Protein AF-A0AAV2GZU8-F1 (afdb_monomer_lite)

Radius of gyration: 22.57 Å; chains: 1; bounding box: 62×54×54 Å

InterPro domains:
  IPR011990 Tetratricopeptide-like helical domain superfamily [G3DSA:1.25.40.10] (7-232)
  IPR011990 Tetratricopeptide-like helical domain superfamily [SSF48452] (156-205)
  IPR019734 Tetratricopeptide repeat [PS50005] (172-205)

Organism: Lymnaea stagnalis (NCBI:txid6523)

Foldseek 3Di:
DLQVQLVVLLVVLVCLLCCVVPHDPVVSCVVQPPDHSVNSLVRSCVRNVLALVSLLSSLLRCCVPPLVSSLVSLVSSCVNDDALSSLLSNLVSLLVVLLVVLLVVLVVLLVVLVVVVVVCVVDPPDDPDPPPPVSPDSDDSVLRARACPPPSLVSSLVSLVSSCVRVVNPPLSSLQVNLVSCVSNVVLVVSLVSLVSLLVVCVVCVVPVVPDPDPPDVSVVSNVVSVVSNVVSVVVVD

pLDDT: mean 83.86, std 17.9, range [39.56, 98.5]

Structure (mmCIF, N/CA/C/O backbone):
data_AF-A0AAV2GZU8-F1
#
_entry.id   AF-A0AAV2GZU8-F1
#
loop_
_atom_site.group_PDB
_atom_site.id
_atom_site.type_symbol
_atom_site.label_atom_id
_atom_site.label_alt_id
_atom_site.label_comp_id
_atom_site.label_asym_id
_atom_site.label_entity_id
_atom_site.label_seq_id
_atom_site.pdbx_PDB_ins_code
_atom_site.Cartn_x
_atom_site.Cartn_y
_atom_site.Cartn_z
_atom_site.occupancy
_atom_site.B_iso_or_equiv
_atom_site.auth_seq_id
_atom_site.auth_comp_id
_atom_site.auth_asym_id
_atom_site.auth_atom_id
_atom_site.pdbx_PDB_model_num
ATOM 1 N N . ASP A 1 1 ? 15.875 -6.621 -25.753 1.00 86.62 1 ASP A N 1
ATOM 2 C CA . ASP A 1 1 ? 14.6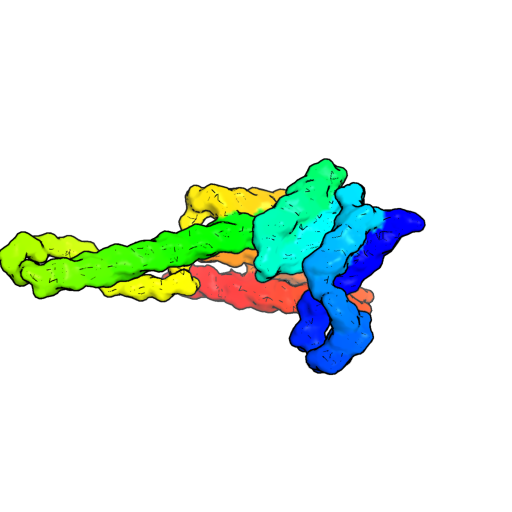96 -7.092 -25.006 1.00 86.62 1 ASP A CA 1
ATOM 3 C C . ASP A 1 1 ? 13.865 -5.886 -24.568 1.00 86.62 1 ASP A C 1
ATOM 5 O O . ASP A 1 1 ? 14.392 -4.997 -23.900 1.00 86.62 1 ASP A O 1
ATOM 9 N N . LEU A 1 2 ? 12.612 -5.804 -25.022 1.00 90.69 2 LEU A N 1
ATOM 10 C CA . LEU A 1 2 ? 11.711 -4.687 -24.717 1.00 90.69 2 LEU A CA 1
ATOM 11 C C . LEU A 1 2 ? 11.325 -4.669 -23.229 1.00 90.69 2 LEU A C 1
ATOM 13 O O . LEU A 1 2 ? 11.350 -3.604 -22.611 1.00 90.69 2 LEU A O 1
ATOM 17 N N . ASN A 1 3 ? 11.105 -5.838 -22.622 1.00 92.19 3 ASN A N 1
ATOM 18 C CA . ASN A 1 3 ? 10.707 -5.940 -21.220 1.00 92.19 3 ASN A CA 1
ATOM 19 C C . ASN A 1 3 ? 11.828 -5.477 -20.285 1.00 92.19 3 ASN A C 1
ATOM 21 O O . ASN A 1 3 ? 11.571 -4.714 -19.356 1.00 92.19 3 ASN A O 1
ATOM 25 N N . LEU A 1 4 ? 13.087 -5.840 -20.565 1.00 94.69 4 LEU A N 1
ATOM 26 C CA . LEU A 1 4 ? 14.236 -5.328 -19.801 1.00 94.69 4 LEU A CA 1
ATOM 27 C C . LEU A 1 4 ? 14.322 -3.797 -19.847 1.00 94.69 4 LEU A C 1
ATOM 29 O O . LEU A 1 4 ? 14.629 -3.159 -18.840 1.00 94.69 4 LEU A O 1
ATOM 33 N N . ARG A 1 5 ? 13.995 -3.192 -20.994 1.00 96.00 5 ARG A N 1
ATOM 34 C CA . ARG A 1 5 ? 13.959 -1.733 -21.133 1.00 96.00 5 ARG A CA 1
ATOM 35 C C . ARG A 1 5 ? 12.819 -1.112 -20.324 1.00 96.00 5 ARG A C 1
ATOM 37 O O . ARG A 1 5 ? 13.033 -0.091 -19.676 1.00 96.00 5 ARG A O 1
ATOM 44 N N . GLY A 1 6 ? 11.639 -1.736 -20.333 1.00 96.75 6 GLY A N 1
ATOM 45 C CA . GLY A 1 6 ? 10.506 -1.346 -19.488 1.00 96.75 6 GLY A CA 1
ATOM 46 C C . GLY A 1 6 ? 10.875 -1.349 -18.003 1.00 96.75 6 GLY A C 1
ATOM 47 O O . GLY A 1 6 ? 10.705 -0.337 -17.321 1.00 96.75 6 GLY A O 1
ATOM 48 N N . ARG A 1 7 ? 11.507 -2.433 -17.539 1.00 96.69 7 ARG A N 1
ATOM 49 C CA . ARG A 1 7 ? 11.984 -2.579 -16.156 1.00 96.69 7 ARG A CA 1
ATOM 50 C C . ARG A 1 7 ? 13.021 -1.532 -15.771 1.00 96.69 7 ARG A C 1
ATOM 52 O O . ARG A 1 7 ? 12.930 -0.962 -14.687 1.00 96.69 7 ARG A O 1
ATOM 59 N N . ALA A 1 8 ? 13.973 -1.238 -16.656 1.00 96.75 8 ALA A N 1
ATOM 60 C CA . ALA A 1 8 ? 14.977 -0.204 -16.415 1.00 96.75 8 ALA A CA 1
ATOM 61 C C . ALA A 1 8 ? 14.334 1.181 -16.219 1.00 96.75 8 ALA A C 1
ATOM 63 O O . ALA A 1 8 ? 14.696 1.902 -15.291 1.00 96.75 8 ALA A O 1
ATOM 64 N N . TYR A 1 9 ? 13.339 1.542 -17.038 1.00 97.19 9 TYR A N 1
ATOM 65 C CA . TYR A 1 9 ? 12.608 2.800 -16.858 1.00 97.19 9 TYR A CA 1
ATOM 66 C C . TYR A 1 9 ? 11.771 2.827 -15.577 1.00 97.19 9 TYR A C 1
ATOM 68 O O . TYR A 1 9 ? 11.748 3.858 -14.905 1.00 97.19 9 TYR A O 1
ATOM 76 N N . ALA A 1 10 ? 11.128 1.716 -15.206 1.00 96.75 10 ALA A N 1
ATOM 77 C CA . ALA A 1 10 ? 10.410 1.620 -13.937 1.00 96.75 10 ALA A CA 1
ATOM 78 C C . ALA A 1 10 ? 11.356 1.824 -12.745 1.00 96.75 10 ALA A C 1
ATOM 80 O O . ALA A 1 10 ? 11.060 2.616 -11.855 1.00 96.75 10 ALA A O 1
ATOM 81 N N . GLN A 1 11 ? 12.536 1.202 -12.767 1.00 95.50 11 GLN A N 1
ATOM 82 C CA . GLN A 1 11 ? 13.549 1.388 -11.727 1.00 95.50 11 GLN A CA 1
ATOM 83 C C . GLN A 1 11 ? 14.091 2.818 -11.683 1.00 95.50 11 GLN A C 1
ATOM 85 O O . GLN A 1 11 ? 14.195 3.401 -10.608 1.00 95.50 11 GLN A O 1
ATOM 90 N N . LEU A 1 12 ? 14.336 3.449 -12.834 1.00 94.19 12 LEU A N 1
ATOM 91 C CA . LEU A 1 12 ? 14.682 4.874 -12.872 1.00 94.19 12 LEU A CA 1
ATOM 92 C C . LEU A 1 12 ? 13.581 5.748 -12.257 1.00 94.19 12 LEU A C 1
ATOM 94 O O . LEU A 1 12 ? 13.893 6.712 -11.558 1.00 94.19 12 LEU A O 1
ATOM 98 N N . ALA A 1 13 ? 12.305 5.410 -12.470 1.00 94.62 13 ALA A N 1
ATOM 99 C CA . ALA A 1 13 ? 11.193 6.108 -11.832 1.00 94.62 13 ALA A CA 1
ATOM 100 C C . ALA A 1 13 ? 11.199 5.925 -10.302 1.00 94.62 13 ALA A C 1
ATOM 102 O O . ALA A 1 13 ? 10.942 6.899 -9.590 1.00 94.62 13 ALA A O 1
ATOM 103 N N . VAL A 1 14 ? 11.543 4.731 -9.791 1.00 92.50 14 VAL A N 1
ATOM 104 C CA . VAL A 1 14 ? 11.701 4.473 -8.344 1.00 92.50 14 VAL A CA 1
ATOM 105 C C . VAL A 1 14 ? 12.776 5.389 -7.770 1.00 92.50 14 VAL A C 1
ATOM 107 O O . VAL A 1 14 ? 12.500 6.158 -6.845 1.00 92.50 14 VAL A O 1
ATOM 110 N N . VAL A 1 15 ? 13.976 5.361 -8.358 1.00 91.69 15 VAL A N 1
ATOM 111 C CA . VAL A 1 15 ? 15.108 6.167 -7.882 1.00 91.69 15 VAL A CA 1
ATOM 112 C C . VAL A 1 15 ? 14.766 7.654 -7.963 1.00 91.69 15 VAL A C 1
ATOM 114 O O . VAL A 1 15 ? 15.025 8.392 -7.018 1.00 91.69 15 VAL A O 1
ATOM 117 N N . ARG A 1 16 ? 14.103 8.109 -9.035 1.00 91.31 16 ARG A N 1
ATOM 118 C CA . ARG A 1 16 ? 13.662 9.506 -9.170 1.00 91.31 16 ARG A CA 1
ATOM 119 C C . ARG A 1 16 ? 12.633 9.909 -8.113 1.00 91.31 16 ARG A C 1
ATOM 121 O O . ARG A 1 16 ? 12.664 11.040 -7.633 1.00 91.31 16 ARG A O 1
ATOM 128 N N . SER A 1 17 ? 11.721 9.013 -7.745 1.00 90.50 17 SER A N 1
ATOM 129 C CA . SER A 1 17 ? 10.737 9.273 -6.690 1.00 90.50 17 SER A CA 1
ATOM 130 C C . SER A 1 17 ? 11.400 9.405 -5.319 1.00 90.50 17 SER A C 1
ATOM 132 O O . SER A 1 17 ? 11.037 10.289 -4.545 1.00 90.50 17 SER A O 1
ATOM 134 N N . GLN A 1 18 ? 12.387 8.555 -5.036 1.00 85.94 18 GLN A N 1
ATOM 135 C CA . GLN A 1 18 ? 13.162 8.579 -3.793 1.00 85.94 18 GLN A CA 1
ATOM 136 C C . GLN A 1 18 ? 14.224 9.683 -3.789 1.00 85.94 18 GLN A C 1
ATOM 138 O O . GLN A 1 18 ? 14.697 10.090 -2.732 1.00 85.94 18 GLN A O 1
ATOM 143 N N . SER A 1 19 ? 14.591 10.230 -4.953 1.00 84.12 19 SER A N 1
ATOM 144 C CA . SER A 1 19 ? 15.712 11.161 -5.011 1.00 84.12 19 SER A CA 1
ATOM 145 C C . SER A 1 19 ? 15.464 12.442 -4.218 1.00 84.12 19 SER A C 1
ATOM 147 O O . SER A 1 19 ? 16.411 13.081 -3.779 1.00 84.12 19 SER A O 1
ATOM 149 N N . LYS A 1 20 ? 14.193 12.815 -4.023 1.00 72.31 20 LYS A N 1
ATOM 150 C CA . LYS A 1 20 ? 13.803 13.988 -3.230 1.00 72.31 20 LYS A CA 1
ATOM 151 C C . LYS A 1 20 ? 14.200 13.882 -1.758 1.00 72.31 20 LYS A C 1
ATOM 153 O O . LYS A 1 20 ? 14.371 14.913 -1.123 1.00 72.31 20 LYS A O 1
ATOM 158 N N . THR A 1 21 ? 14.312 12.669 -1.220 1.00 71.38 21 THR A N 1
ATOM 159 C CA . THR A 1 21 ? 14.679 12.442 0.184 1.00 71.38 21 THR A CA 1
ATOM 160 C C . THR A 1 21 ? 16.171 12.186 0.370 1.00 71.38 21 THR A C 1
ATOM 162 O O . THR A 1 21 ? 16.664 12.338 1.479 1.00 71.38 21 THR A O 1
ATOM 165 N N . CYS A 1 22 ? 16.889 11.797 -0.691 1.00 68.81 22 CYS A N 1
ATOM 166 C CA . CYS A 1 22 ? 18.265 11.298 -0.588 1.00 68.81 22 CYS A CA 1
ATOM 167 C C . CYS A 1 22 ? 19.318 12.144 -1.318 1.00 68.81 22 CYS A C 1
ATOM 169 O O . CYS A 1 22 ? 20.501 11.981 -1.040 1.00 68.81 22 CYS A O 1
ATOM 171 N N . PHE A 1 23 ? 18.928 13.026 -2.243 1.00 72.62 23 PHE A N 1
ATOM 172 C CA . PHE A 1 23 ? 19.870 13.832 -3.024 1.00 72.62 23 PHE A CA 1
ATOM 173 C C . PHE A 1 23 ? 19.597 15.324 -2.878 1.00 72.62 23 PHE A C 1
ATOM 175 O O . PHE A 1 23 ? 18.453 15.759 -2.731 1.00 72.62 23 PHE A O 1
ATOM 182 N N . SER A 1 24 ? 20.663 16.114 -3.012 1.00 75.38 24 SER A N 1
ATOM 183 C CA . SER A 1 24 ? 20.536 17.551 -3.227 1.00 75.38 24 SER A CA 1
ATOM 184 C C . SER A 1 24 ? 19.780 17.829 -4.537 1.00 75.38 24 SER A C 1
ATOM 186 O O . SER A 1 24 ? 19.792 17.028 -5.482 1.00 75.38 24 SER A O 1
ATOM 188 N N . GLN A 1 25 ? 19.115 18.983 -4.623 1.00 71.56 25 GLN A N 1
ATOM 189 C CA . GLN A 1 25 ? 18.359 19.370 -5.819 1.00 71.56 25 GLN A CA 1
ATOM 190 C C . GLN A 1 25 ? 19.249 19.432 -7.081 1.00 71.56 25 GLN A C 1
ATOM 192 O O . GLN A 1 25 ? 18.792 19.089 -8.177 1.00 71.56 25 GLN A O 1
ATOM 197 N N . SER A 1 26 ? 20.527 19.796 -6.930 1.00 74.38 26 SER A N 1
ATOM 198 C CA . SER A 1 26 ? 21.526 19.820 -8.006 1.00 74.38 26 SER A CA 1
ATOM 199 C C . SER A 1 26 ? 21.889 18.422 -8.511 1.00 74.38 26 SER A C 1
ATOM 201 O O . SER A 1 26 ? 21.915 18.203 -9.724 1.00 74.38 26 SER A O 1
ATOM 203 N N . ASP A 1 27 ? 22.084 17.451 -7.615 1.00 78.12 27 ASP A N 1
ATOM 204 C CA . ASP A 1 27 ? 22.462 16.083 -8.000 1.00 78.12 27 ASP A CA 1
ATOM 205 C C . ASP A 1 27 ? 21.321 15.363 -8.721 1.00 78.12 27 ASP A C 1
ATOM 207 O O . ASP A 1 27 ? 21.529 14.700 -9.741 1.00 78.12 27 ASP A O 1
ATOM 211 N N . GLY A 1 28 ? 20.086 15.557 -8.247 1.00 76.50 28 GLY A N 1
ATOM 212 C CA . GLY A 1 28 ? 18.900 15.009 -8.901 1.00 76.50 28 GLY A CA 1
ATOM 213 C C . GLY A 1 28 ? 18.689 15.571 -10.311 1.00 76.50 28 GLY A C 1
ATOM 214 O O . GLY A 1 28 ? 18.268 14.844 -11.207 1.00 76.50 28 GLY A O 1
ATOM 215 N N . THR A 1 29 ? 19.004 16.848 -10.533 1.00 79.06 29 THR A N 1
ATOM 216 C CA . THR A 1 29 ? 18.891 17.463 -11.866 1.00 79.06 29 THR A CA 1
ATOM 217 C C . THR A 1 29 ? 19.975 16.940 -12.808 1.00 79.06 29 THR A C 1
ATOM 219 O O . THR A 1 29 ? 19.687 16.648 -13.964 1.00 79.06 29 THR A O 1
ATOM 222 N N . ARG A 1 30 ? 21.201 16.716 -12.315 1.00 82.75 30 ARG A N 1
ATOM 223 C CA . ARG A 1 30 ? 22.293 16.142 -13.117 1.00 82.75 30 ARG A CA 1
ATOM 224 C C . ARG A 1 30 ? 22.013 14.704 -13.560 1.00 82.75 30 ARG A C 1
ATOM 226 O O . ARG A 1 30 ? 22.314 14.349 -14.693 1.00 82.75 30 ARG A O 1
ATOM 233 N N . LEU A 1 31 ? 21.457 13.878 -12.671 1.00 83.25 31 LEU A N 1
ATOM 234 C CA . LEU A 1 31 ? 21.227 12.451 -12.934 1.00 83.25 31 LEU A CA 1
ATOM 235 C C . LEU A 1 31 ? 20.025 12.187 -13.844 1.00 83.25 31 LEU A C 1
ATOM 237 O O . LEU A 1 31 ? 20.070 11.287 -14.678 1.00 83.25 31 LEU A O 1
ATOM 241 N N . PHE A 1 32 ? 18.947 12.952 -13.677 1.00 84.19 32 PHE A N 1
ATOM 242 C CA . PHE A 1 32 ? 17.691 12.703 -14.387 1.00 84.19 32 PHE A CA 1
ATOM 243 C C . PHE A 1 32 ? 17.406 13.720 -15.495 1.00 84.19 32 PHE A C 1
ATOM 245 O O . PHE A 1 32 ? 16.474 13.518 -16.276 1.00 84.19 32 PHE A O 1
ATOM 252 N N . GLY A 1 33 ? 18.187 14.800 -15.588 1.00 85.50 33 GLY A N 1
ATOM 253 C CA . GLY A 1 33 ? 17.892 15.922 -16.473 1.00 85.50 33 GLY A CA 1
ATOM 254 C C . GLY A 1 33 ? 16.473 16.441 -16.232 1.00 85.50 33 GLY A C 1
ATOM 255 O O . GLY A 1 33 ? 16.027 16.599 -15.094 1.00 85.50 33 GLY A O 1
ATOM 256 N N . GLU A 1 34 ? 15.729 16.618 -17.322 1.00 84.88 34 GLU A N 1
ATOM 257 C CA . GLU A 1 34 ? 14.319 17.031 -17.307 1.00 84.88 34 GLU A CA 1
ATOM 258 C C . GLU A 1 34 ? 13.337 15.860 -17.109 1.00 84.88 34 GLU A C 1
ATOM 260 O O . GLU A 1 34 ? 12.117 16.051 -17.088 1.00 84.88 34 GLU A O 1
ATOM 265 N N . ALA A 1 35 ? 13.829 14.624 -16.956 1.00 89.38 35 ALA A N 1
ATOM 266 C CA . ALA A 1 35 ? 12.960 13.471 -16.775 1.00 89.38 35 ALA A CA 1
ATOM 267 C C . ALA A 1 35 ? 12.261 13.526 -15.407 1.00 89.38 35 ALA A C 1
ATOM 269 O O . ALA A 1 35 ? 12.872 13.450 -14.332 1.00 89.38 35 ALA A O 1
ATOM 270 N N . ASN A 1 36 ? 10.936 13.638 -15.455 1.00 91.62 36 ASN A N 1
ATOM 271 C CA . ASN A 1 36 ? 10.076 13.516 -14.291 1.00 91.62 36 ASN A CA 1
ATOM 272 C C . ASN A 1 36 ? 9.555 12.074 -14.160 1.00 91.62 36 ASN A C 1
ATOM 274 O O . ASN A 1 36 ? 9.653 11.261 -15.078 1.00 91.62 36 ASN A O 1
ATOM 278 N N . VAL A 1 37 ? 9.004 11.748 -12.990 1.00 93.50 37 VAL A N 1
ATOM 279 C CA . VAL A 1 37 ? 8.497 10.398 -12.688 1.00 93.50 37 VAL A CA 1
ATOM 280 C C . VAL A 1 37 ? 7.455 9.946 -13.716 1.00 93.50 37 VAL A C 1
ATOM 282 O O . VAL A 1 37 ? 7.501 8.809 -14.177 1.00 93.50 37 VAL A O 1
ATOM 285 N N . LYS A 1 38 ? 6.553 10.845 -14.124 1.00 95.00 38 LYS A N 1
ATOM 286 C CA . LYS A 1 38 ? 5.485 10.534 -15.078 1.00 95.00 38 LYS A CA 1
ATOM 287 C C . LYS A 1 38 ? 6.047 10.162 -16.453 1.00 95.00 38 LYS A C 1
ATOM 289 O O . LYS A 1 38 ? 5.675 9.123 -16.990 1.00 95.00 38 LYS A O 1
ATOM 294 N N . SER A 1 39 ? 7.001 10.932 -16.977 1.00 95.56 39 SER A N 1
ATOM 295 C CA . SER A 1 39 ? 7.606 10.651 -18.285 1.00 95.56 39 SER A CA 1
ATOM 296 C C . SER A 1 39 ? 8.452 9.373 -18.287 1.00 95.56 39 SER A C 1
ATOM 298 O O . SER A 1 39 ? 8.519 8.673 -19.299 1.00 95.56 39 SER A O 1
ATOM 300 N N . LEU A 1 40 ? 9.069 9.014 -17.155 1.00 96.19 40 LEU A N 1
ATOM 301 C CA . LEU A 1 40 ? 9.751 7.725 -16.991 1.00 96.19 40 LEU A CA 1
ATOM 302 C C . LEU A 1 40 ? 8.759 6.555 -16.976 1.00 96.19 40 LEU A C 1
ATOM 304 O O . LEU A 1 40 ? 9.018 5.537 -17.614 1.00 96.19 40 LEU A O 1
ATOM 308 N N . ILE A 1 41 ? 7.608 6.711 -16.320 1.00 96.69 41 ILE A N 1
ATOM 309 C CA . ILE A 1 41 ? 6.546 5.695 -16.291 1.00 96.69 41 ILE A CA 1
ATOM 310 C C . ILE A 1 41 ? 5.912 5.498 -17.671 1.00 96.69 41 ILE A C 1
ATOM 312 O O . ILE A 1 41 ? 5.702 4.361 -18.086 1.00 96.69 41 ILE A O 1
ATOM 316 N N . GLU A 1 42 ? 5.670 6.569 -18.426 1.00 96.12 42 GLU A N 1
ATOM 317 C CA . GLU A 1 42 ? 5.184 6.478 -19.810 1.00 96.12 42 GLU A CA 1
ATOM 318 C C . GLU A 1 42 ? 6.170 5.699 -20.697 1.00 96.12 42 GLU A C 1
ATOM 320 O O . GLU A 1 42 ? 5.772 4.825 -21.472 1.00 96.12 42 GLU A O 1
ATOM 325 N N . LYS A 1 43 ? 7.479 5.941 -20.535 1.00 96.69 43 LYS A N 1
ATOM 326 C CA . LYS A 1 43 ? 8.520 5.150 -21.210 1.00 96.69 43 LYS A CA 1
ATOM 327 C C . LYS A 1 43 ? 8.523 3.695 -20.739 1.00 96.69 43 LYS A C 1
ATOM 329 O O . LYS A 1 43 ? 8.646 2.805 -21.576 1.00 96.69 43 LYS A O 1
ATOM 334 N N . ALA A 1 44 ? 8.362 3.436 -19.442 1.00 97.12 44 ALA A N 1
ATOM 335 C CA . ALA A 1 44 ? 8.279 2.078 -18.907 1.00 97.12 44 ALA A CA 1
ATOM 336 C C . ALA A 1 44 ? 7.105 1.305 -19.523 1.00 97.12 44 ALA A C 1
ATOM 338 O O . ALA A 1 44 ? 7.295 0.193 -20.007 1.00 97.12 44 ALA A O 1
ATOM 339 N N . GLN A 1 45 ? 5.927 1.926 -19.619 1.00 96.56 45 GLN A N 1
ATOM 340 C CA . GLN A 1 45 ? 4.749 1.329 -20.254 1.00 96.56 45 GLN A CA 1
ATOM 341 C C . GLN A 1 45 ? 4.935 1.103 -21.750 1.00 96.56 45 GLN A C 1
ATOM 343 O O . GLN A 1 45 ? 4.526 0.065 -22.258 1.00 96.56 45 GLN A O 1
ATOM 348 N N . LYS A 1 46 ? 5.587 2.034 -22.458 1.00 96.56 46 LYS A N 1
ATOM 349 C CA . LYS A 1 46 ? 5.866 1.882 -23.893 1.00 96.56 46 LYS A CA 1
ATOM 350 C C . LYS A 1 46 ? 6.640 0.597 -24.204 1.00 96.56 46 LYS A C 1
ATOM 352 O O . LYS A 1 46 ? 6.417 0.002 -25.253 1.00 96.56 46 LYS A O 1
ATOM 357 N N . TYR A 1 47 ? 7.560 0.194 -23.328 1.00 96.12 47 TYR A N 1
ATOM 358 C CA . TYR A 1 47 ? 8.433 -0.960 -23.563 1.00 96.12 47 TYR A CA 1
ATOM 359 C C . TYR A 1 47 ? 8.057 -2.211 -22.750 1.00 96.12 47 TYR A C 1
ATOM 361 O O . TYR A 1 47 ? 8.445 -3.305 -23.140 1.00 96.12 47 TYR A O 1
ATOM 369 N N . GLY A 1 48 ? 7.305 -2.069 -21.655 1.00 92.44 48 GLY A N 1
ATOM 370 C CA . GLY A 1 48 ? 6.961 -3.145 -20.717 1.00 92.44 48 GLY A CA 1
ATOM 371 C C . GLY A 1 48 ? 5.473 -3.208 -20.364 1.00 92.44 48 GLY A C 1
ATOM 372 O O . GLY A 1 48 ? 5.132 -3.558 -19.239 1.00 92.44 48 GLY A O 1
ATOM 373 N N . SER A 1 49 ? 4.578 -2.863 -21.296 1.00 92.50 49 SER A N 1
ATOM 374 C CA . SER A 1 49 ? 3.119 -2.874 -21.079 1.00 92.50 49 SER A CA 1
ATOM 375 C C . SER A 1 49 ? 2.544 -4.241 -20.691 1.00 92.50 49 SER A C 1
ATOM 377 O O . SER A 1 49 ? 1.475 -4.284 -20.089 1.00 92.50 49 SER A O 1
ATOM 379 N N . ASN A 1 50 ? 3.244 -5.330 -21.022 1.00 93.88 50 ASN A N 1
ATOM 380 C CA . ASN A 1 50 ? 2.841 -6.709 -20.734 1.00 93.88 50 ASN A CA 1
ATOM 381 C C . ASN A 1 50 ? 3.668 -7.356 -19.604 1.00 93.88 50 ASN A C 1
ATOM 383 O O . ASN A 1 50 ? 3.589 -8.565 -19.401 1.00 93.88 50 ASN A O 1
ATOM 387 N N . ASP A 1 51 ? 4.474 -6.581 -18.871 1.00 96.06 51 ASP A N 1
ATOM 388 C CA . ASP A 1 51 ? 5.239 -7.072 -17.722 1.00 96.06 51 ASP A CA 1
ATOM 389 C C . ASP A 1 51 ? 4.563 -6.639 -16.415 1.00 96.06 51 ASP A C 1
ATOM 391 O O . ASP A 1 51 ? 4.612 -5.467 -16.035 1.00 96.06 51 ASP A O 1
ATOM 395 N N . ALA A 1 52 ? 3.957 -7.597 -15.705 1.00 96.69 52 ALA A N 1
ATOM 396 C CA . ALA A 1 52 ? 3.244 -7.345 -14.448 1.00 96.69 52 ALA A CA 1
ATOM 397 C C . ALA A 1 52 ? 4.119 -6.603 -13.422 1.00 96.69 52 ALA A C 1
ATOM 399 O O . ALA A 1 52 ? 3.686 -5.648 -12.779 1.00 96.69 52 ALA A O 1
ATOM 400 N N . TRP A 1 53 ? 5.397 -6.972 -13.309 1.00 95.88 53 TRP A N 1
ATOM 401 C CA . TRP A 1 53 ? 6.303 -6.314 -12.370 1.00 95.88 53 TRP A CA 1
ATOM 402 C C . TRP A 1 53 ? 6.535 -4.837 -12.723 1.00 95.88 53 TRP A C 1
ATOM 404 O O . TRP A 1 53 ? 6.424 -3.976 -11.852 1.00 95.88 53 TRP A O 1
ATOM 414 N N . THR A 1 54 ? 6.775 -4.525 -14.003 1.00 97.12 54 THR A N 1
ATOM 415 C CA . THR A 1 54 ? 6.919 -3.138 -14.479 1.00 97.12 54 THR A CA 1
ATOM 416 C C . THR A 1 54 ? 5.673 -2.316 -14.148 1.00 97.12 54 THR A C 1
ATOM 418 O O . THR A 1 54 ? 5.787 -1.223 -13.594 1.00 97.12 54 THR A O 1
ATOM 421 N N . LEU A 1 55 ? 4.479 -2.853 -14.425 1.00 97.69 55 LEU A N 1
ATOM 422 C CA . LEU A 1 55 ? 3.214 -2.182 -14.110 1.00 97.69 55 LEU A CA 1
ATOM 423 C C . LEU A 1 55 ? 3.019 -1.973 -12.603 1.00 97.69 55 LEU A C 1
ATOM 425 O O . LEU A 1 55 ? 2.564 -0.906 -12.193 1.00 97.69 55 LEU A O 1
ATOM 429 N N . THR A 1 56 ? 3.414 -2.951 -11.786 1.00 97.50 56 THR A N 1
ATOM 430 C CA . THR A 1 56 ? 3.371 -2.858 -10.320 1.00 97.50 56 THR A CA 1
ATOM 431 C C . THR A 1 56 ? 4.220 -1.709 -9.810 1.00 97.50 56 THR A C 1
ATOM 433 O O . THR A 1 56 ? 3.728 -0.870 -9.058 1.00 97.50 56 THR A O 1
ATOM 436 N N . GLU A 1 57 ? 5.488 -1.649 -10.222 1.00 96.50 57 GLU A N 1
ATOM 437 C CA . GLU A 1 57 ? 6.402 -0.600 -9.771 1.00 96.50 57 GLU A CA 1
ATOM 438 C C . GLU A 1 57 ? 5.916 0.778 -10.215 1.00 96.50 57 GLU A C 1
ATOM 440 O O . GLU A 1 57 ? 5.855 1.708 -9.410 1.00 96.50 57 GLU A O 1
ATOM 445 N N . CYS A 1 58 ? 5.477 0.909 -11.469 1.00 97.25 58 CYS A N 1
ATOM 446 C CA . CYS A 1 58 ? 4.893 2.153 -11.953 1.00 97.25 58 CYS A CA 1
ATOM 447 C C . CYS A 1 58 ? 3.654 2.565 -11.141 1.00 97.25 58 CYS A C 1
ATOM 449 O O . CYS A 1 58 ? 3.566 3.718 -10.715 1.00 97.25 58 CYS A O 1
ATOM 451 N N . GLY A 1 59 ? 2.728 1.635 -10.893 1.00 97.31 59 GLY A N 1
ATOM 452 C CA . GLY A 1 59 ? 1.515 1.873 -10.112 1.00 97.31 59 GLY A CA 1
ATOM 453 C C . GLY A 1 59 ? 1.812 2.297 -8.671 1.00 97.31 59 GLY A C 1
ATOM 454 O O . GLY A 1 59 ? 1.280 3.300 -8.188 1.00 97.31 59 GLY A O 1
ATOM 455 N N . ARG A 1 60 ? 2.744 1.598 -8.011 1.00 95.94 60 ARG A N 1
ATOM 456 C CA . ARG A 1 60 ? 3.202 1.878 -6.642 1.00 95.94 60 ARG A CA 1
ATOM 457 C C . ARG A 1 60 ? 3.751 3.293 -6.480 1.00 95.94 60 ARG A C 1
ATOM 459 O O . ARG A 1 60 ? 3.508 3.914 -5.446 1.00 95.94 60 ARG A O 1
ATOM 466 N N . ILE A 1 61 ? 4.495 3.788 -7.468 1.00 95.31 61 ILE A N 1
ATOM 467 C CA . ILE A 1 61 ? 5.106 5.122 -7.432 1.00 95.31 61 ILE A CA 1
ATOM 468 C C . ILE A 1 61 ? 4.076 6.197 -7.781 1.00 95.31 61 ILE A C 1
ATOM 470 O O . ILE A 1 61 ? 3.960 7.204 -7.083 1.00 95.31 61 ILE A O 1
ATOM 474 N N . ILE A 1 62 ? 3.327 6.013 -8.871 1.00 96.00 62 ILE A N 1
ATOM 475 C CA . ILE A 1 62 ? 2.485 7.089 -9.395 1.00 96.00 62 ILE A CA 1
ATOM 476 C C . ILE A 1 62 ? 1.284 7.376 -8.496 1.00 96.00 62 ILE A C 1
ATOM 478 O O . ILE A 1 62 ? 0.858 8.529 -8.455 1.00 96.00 62 ILE A O 1
ATOM 482 N N . ARG A 1 63 ? 0.806 6.401 -7.704 1.00 95.81 63 ARG A N 1
ATOM 483 C CA . ARG A 1 63 ? -0.353 6.556 -6.800 1.00 95.81 63 ARG A CA 1
ATOM 484 C C . ARG A 1 63 ? -0.253 7.745 -5.837 1.00 95.81 63 ARG A C 1
ATOM 486 O O . ARG A 1 63 ? -1.274 8.295 -5.435 1.00 95.81 63 ARG A O 1
ATOM 493 N N . TYR A 1 64 ? 0.965 8.156 -5.472 1.00 91.44 64 TYR A N 1
ATOM 494 C CA . TYR A 1 64 ? 1.195 9.316 -4.603 1.00 91.44 64 TYR A CA 1
ATOM 495 C C . TYR A 1 64 ? 0.900 10.654 -5.298 1.00 91.44 64 TYR A C 1
ATOM 497 O O . TYR A 1 64 ? 0.660 11.657 -4.632 1.00 91.44 64 TYR A O 1
ATOM 505 N N . THR A 1 65 ? 0.919 10.674 -6.631 1.00 92.94 65 THR A N 1
ATOM 506 C CA . THR A 1 65 ? 0.657 11.861 -7.462 1.00 92.94 65 THR A CA 1
ATOM 507 C C . THR A 1 65 ? -0.673 11.768 -8.204 1.00 92.94 65 THR A C 1
ATOM 509 O O . THR A 1 65 ? -1.443 12.723 -8.204 1.00 92.94 65 THR A O 1
ATOM 512 N N . ASP A 1 66 ? -0.968 10.608 -8.785 1.00 95.38 66 ASP A N 1
ATOM 513 C CA . ASP A 1 66 ? -2.185 10.295 -9.518 1.00 95.38 66 ASP A CA 1
ATOM 514 C C . ASP A 1 66 ? -2.677 8.915 -9.074 1.00 95.38 66 ASP A C 1
ATOM 516 O O . ASP A 1 66 ? -2.202 7.868 -9.520 1.00 95.38 66 ASP A O 1
ATOM 520 N N . LEU A 1 67 ? -3.612 8.941 -8.126 1.00 96.38 67 LEU A N 1
ATOM 521 C CA . LEU A 1 67 ? -4.160 7.743 -7.503 1.00 96.38 67 LEU A CA 1
ATOM 522 C C . LEU A 1 67 ? -4.916 6.873 -8.512 1.00 96.38 67 LEU A C 1
ATOM 524 O O . LEU A 1 67 ? -4.724 5.665 -8.524 1.00 96.38 67 LEU A O 1
ATOM 528 N N . ASN A 1 68 ? -5.719 7.488 -9.384 1.00 96.62 68 ASN A N 1
ATOM 529 C CA . ASN A 1 68 ? -6.542 6.762 -10.352 1.00 96.62 68 ASN A CA 1
ATOM 530 C C . ASN A 1 68 ? -5.667 6.055 -11.384 1.00 96.62 68 ASN A C 1
ATOM 532 O O . ASN A 1 68 ? -5.891 4.887 -11.698 1.00 96.62 68 ASN A O 1
ATOM 536 N N . PHE A 1 69 ? -4.641 6.749 -11.883 1.00 96.69 69 PHE A N 1
ATOM 537 C CA . PHE A 1 69 ? -3.705 6.134 -12.812 1.00 96.69 69 PHE A CA 1
ATOM 538 C C . PHE A 1 69 ? -2.884 5.028 -12.136 1.00 96.69 69 PHE A C 1
ATOM 540 O O . PHE A 1 69 ? -2.655 3.985 -12.743 1.00 96.69 69 PHE A O 1
ATOM 547 N N . GLY A 1 70 ? -2.509 5.205 -10.865 1.00 97.56 70 GLY A N 1
ATOM 548 C CA . GLY A 1 70 ? -1.867 4.160 -10.065 1.00 97.56 70 GLY A CA 1
ATOM 549 C C . GLY A 1 70 ? -2.719 2.898 -9.948 1.00 97.56 70 GLY A C 1
ATOM 550 O O . GLY A 1 70 ? -2.230 1.813 -10.263 1.00 97.56 70 GLY A O 1
ATOM 551 N N . THR A 1 71 ? -3.994 3.044 -9.578 1.00 98.06 71 THR A N 1
ATOM 552 C CA . THR A 1 71 ? -4.955 1.933 -9.497 1.00 98.06 71 THR A CA 1
ATOM 553 C C . THR A 1 71 ? -5.082 1.205 -10.833 1.00 98.06 71 THR A C 1
ATOM 555 O O . THR A 1 71 ? -4.916 -0.010 -10.869 1.00 98.06 71 THR A O 1
ATOM 558 N N . LEU A 1 72 ? -5.257 1.936 -11.941 1.00 97.75 72 LEU A N 1
ATOM 559 C CA . LEU A 1 72 ? -5.382 1.344 -13.278 1.00 97.75 72 LEU A CA 1
ATOM 560 C C . LEU A 1 72 ? -4.169 0.474 -13.649 1.00 97.75 72 LEU A C 1
ATOM 562 O O . LEU A 1 72 ? -4.318 -0.606 -14.218 1.00 97.75 72 LEU A O 1
ATOM 566 N N . LEU A 1 73 ? -2.950 0.932 -13.352 1.00 97.88 73 LEU A N 1
ATOM 567 C CA . LEU A 1 73 ? -1.742 0.156 -13.650 1.00 97.88 73 LEU A CA 1
ATOM 568 C C . LEU A 1 73 ? -1.635 -1.100 -12.793 1.00 97.88 73 LEU A C 1
ATOM 570 O O . LEU A 1 73 ? -1.216 -2.142 -13.294 1.00 97.88 73 LEU A O 1
ATOM 574 N N . LEU A 1 74 ? -2.034 -1.015 -11.528 1.00 98.25 74 LEU A N 1
ATOM 575 C CA . LEU A 1 74 ? -2.038 -2.156 -10.623 1.00 98.25 74 LEU A CA 1
ATOM 576 C C . LEU A 1 74 ? -3.107 -3.189 -11.012 1.00 98.25 74 LEU A C 1
ATOM 578 O O . LEU A 1 74 ? -2.819 -4.381 -11.011 1.00 98.25 74 LEU A O 1
ATOM 582 N N . GLU A 1 75 ? -4.298 -2.765 -11.432 1.00 97.75 75 GLU A N 1
ATOM 583 C CA . GLU A 1 75 ? -5.330 -3.664 -11.970 1.00 97.75 75 GLU A CA 1
ATOM 584 C C . GLU A 1 75 ? -4.854 -4.372 -13.246 1.00 97.75 75 GLU A C 1
ATOM 586 O O . GLU A 1 75 ? -5.027 -5.582 -13.397 1.00 97.75 75 GLU A O 1
ATOM 591 N N . ARG A 1 76 ? -4.179 -3.644 -14.147 1.00 97.69 76 ARG A N 1
ATOM 592 C CA . ARG A 1 76 ? -3.557 -4.240 -15.341 1.00 97.69 76 ARG A CA 1
ATOM 593 C C . ARG A 1 76 ? -2.416 -5.194 -14.993 1.00 97.69 76 ARG A C 1
ATOM 595 O O . ARG A 1 76 ? -2.249 -6.205 -15.661 1.00 97.69 76 ARG A O 1
ATOM 602 N N . SER A 1 77 ? -1.631 -4.897 -13.960 1.00 97.69 77 SER A N 1
ATOM 603 C CA . SER A 1 77 ? -0.630 -5.836 -13.444 1.00 97.69 77 SER A CA 1
ATOM 604 C C . SER A 1 77 ? -1.295 -7.131 -12.973 1.00 97.69 77 SER A C 1
ATOM 606 O O . SER A 1 77 ? -0.885 -8.229 -13.358 1.00 97.69 77 SER A O 1
ATOM 608 N N . LEU A 1 78 ? -2.377 -6.991 -12.201 1.00 96.94 78 LEU A N 1
ATOM 609 C CA . LEU A 1 78 ? -3.127 -8.099 -11.627 1.00 96.94 78 LEU A CA 1
ATOM 610 C C . LEU A 1 78 ? -3.742 -9.008 -12.699 1.00 96.94 78 LEU A C 1
ATOM 612 O O . LEU A 1 78 ? -3.728 -10.227 -12.527 1.00 96.94 78 LEU A O 1
ATOM 616 N N . SER A 1 79 ? -4.236 -8.435 -13.804 1.00 97.12 79 SER A N 1
ATOM 617 C CA . SER A 1 79 ? -4.804 -9.202 -14.922 1.00 97.12 79 SER A CA 1
ATOM 618 C C . SER A 1 79 ? -3.762 -10.009 -15.701 1.00 97.12 79 SER A C 1
ATOM 620 O O . SER A 1 79 ? -4.108 -11.021 -16.305 1.00 97.12 79 SER A O 1
ATOM 622 N N . ILE A 1 80 ? -2.489 -9.603 -15.660 1.00 97.06 80 ILE A N 1
ATOM 623 C CA . ILE A 1 80 ? -1.380 -10.366 -16.244 1.00 97.06 80 ILE A CA 1
ATOM 624 C C . ILE A 1 80 ? -0.939 -11.472 -15.287 1.00 97.06 80 ILE A C 1
ATOM 626 O O . ILE A 1 80 ? -0.796 -12.628 -15.685 1.00 97.06 80 ILE A O 1
ATOM 630 N N . LYS A 1 81 ? -0.671 -11.122 -14.024 1.00 96.00 81 LYS A N 1
ATOM 631 C CA . LYS A 1 81 ? -0.218 -12.081 -13.017 1.00 96.00 81 LYS A CA 1
ATOM 632 C C . LYS A 1 81 ? -0.628 -11.643 -11.620 1.00 96.00 81 LYS A C 1
ATOM 634 O O . LYS A 1 81 ? -0.240 -10.579 -11.145 1.00 96.00 81 LYS A O 1
ATOM 639 N N . LYS A 1 82 ? -1.297 -12.542 -10.898 1.00 94.56 82 LYS A N 1
ATOM 640 C CA . LYS A 1 82 ? -1.599 -12.344 -9.480 1.00 94.56 82 LYS A CA 1
ATOM 641 C C . LYS A 1 82 ? -0.323 -12.445 -8.642 1.00 94.56 82 LYS A C 1
ATOM 643 O O . LYS A 1 82 ? 0.397 -13.439 -8.717 1.00 94.56 82 LYS A O 1
ATOM 648 N N . HIS A 1 83 ? -0.041 -11.424 -7.836 1.00 93.31 83 HIS A N 1
ATOM 649 C CA . HIS A 1 83 ? 1.029 -11.468 -6.842 1.00 93.31 83 HIS A CA 1
ATOM 650 C C . HIS A 1 83 ? 0.730 -10.549 -5.654 1.00 93.31 83 HIS A C 1
ATOM 652 O O . HIS A 1 83 ? 0.035 -9.539 -5.781 1.00 93.31 83 HIS A O 1
ATOM 658 N N . SER A 1 84 ? 1.285 -10.906 -4.496 1.00 95.19 84 SER A N 1
ATOM 659 C CA . SER A 1 84 ? 0.993 -10.275 -3.203 1.00 95.19 84 SER A CA 1
ATOM 660 C C . SER A 1 84 ? 1.272 -8.769 -3.179 1.00 95.19 84 SER A C 1
ATOM 662 O O . SER A 1 84 ? 0.455 -8.009 -2.671 1.00 95.19 84 SER A O 1
ATOM 664 N N . ALA A 1 85 ? 2.382 -8.316 -3.770 1.00 94.38 85 ALA A N 1
ATOM 665 C CA . ALA A 1 85 ? 2.742 -6.895 -3.780 1.00 94.38 85 ALA A CA 1
ATOM 666 C C . ALA A 1 85 ? 1.731 -6.007 -4.539 1.00 94.38 85 ALA A C 1
ATOM 668 O O . ALA A 1 85 ? 1.404 -4.921 -4.067 1.00 94.38 85 ALA A O 1
ATOM 669 N N . THR A 1 86 ? 1.187 -6.463 -5.678 1.00 97.44 86 THR A N 1
ATOM 670 C CA . THR A 1 86 ? 0.162 -5.694 -6.415 1.00 97.44 86 THR A CA 1
ATOM 671 C C . THR A 1 86 ? -1.111 -5.573 -5.600 1.00 97.44 86 THR A C 1
ATOM 673 O O . THR A 1 86 ? -1.654 -4.479 -5.482 1.00 97.44 86 THR A O 1
ATOM 676 N N . LEU A 1 87 ? -1.556 -6.676 -4.994 1.00 98.19 87 LEU A N 1
ATOM 677 C CA . LEU A 1 87 ? -2.739 -6.693 -4.133 1.00 98.19 87 LEU A CA 1
ATOM 678 C C . LEU A 1 87 ? -2.558 -5.753 -2.935 1.00 98.19 87 LEU A C 1
ATOM 680 O O . LEU A 1 87 ? -3.431 -4.937 -2.660 1.00 98.19 87 LEU A O 1
ATOM 684 N N . HIS A 1 88 ? -1.388 -5.778 -2.287 1.00 97.56 88 HIS A N 1
ATOM 685 C CA . HIS A 1 88 ? -1.063 -4.846 -1.205 1.00 97.56 88 HIS A CA 1
ATOM 686 C C . HIS A 1 88 ? -1.186 -3.388 -1.663 1.00 97.56 88 HIS A C 1
ATOM 688 O O . HIS A 1 88 ? -1.869 -2.596 -1.018 1.00 97.56 88 HIS A O 1
ATOM 694 N N . HIS A 1 89 ? -0.585 -3.025 -2.797 1.00 97.94 89 HIS A N 1
ATOM 695 C CA . HIS A 1 89 ? -0.662 -1.653 -3.299 1.00 97.94 89 HIS A CA 1
ATOM 696 C C . HIS A 1 89 ? -2.060 -1.247 -3.777 1.00 97.94 89 HIS A C 1
ATOM 698 O O . HIS A 1 89 ? -2.413 -0.077 -3.617 1.00 97.94 89 HIS A O 1
ATOM 704 N N . LEU A 1 90 ? -2.869 -2.173 -4.303 1.00 98.25 90 LEU A N 1
ATOM 705 C CA . LEU A 1 90 ? -4.286 -1.922 -4.587 1.00 98.25 90 LEU A CA 1
ATOM 706 C C . LEU A 1 90 ? -5.043 -1.604 -3.301 1.00 98.25 90 LEU A C 1
ATOM 708 O O . LEU A 1 90 ? -5.706 -0.570 -3.246 1.00 98.25 90 LEU A O 1
ATOM 712 N N . GLY A 1 91 ? -4.858 -2.404 -2.246 1.00 98.06 91 GLY A N 1
ATOM 713 C CA . GLY A 1 91 ? -5.433 -2.132 -0.927 1.00 98.06 91 GLY A CA 1
ATOM 714 C C . GLY A 1 91 ? -5.095 -0.723 -0.429 1.00 98.06 91 GLY A C 1
ATOM 715 O O . GLY A 1 91 ? -5.985 0.029 -0.038 1.00 98.06 91 GLY A O 1
ATOM 716 N N . MET A 1 92 ? -3.835 -0.294 -0.584 1.00 97.75 92 MET A N 1
ATOM 717 C CA . MET A 1 92 ? -3.421 1.074 -0.237 1.00 97.75 92 MET A CA 1
ATOM 718 C C . MET A 1 92 ? -4.106 2.151 -1.086 1.00 97.75 92 MET A C 1
ATOM 720 O O . MET A 1 92 ? -4.342 3.258 -0.598 1.00 97.75 92 MET A O 1
ATOM 724 N N . CYS A 1 93 ? -4.386 1.874 -2.362 1.00 98.00 93 CYS A N 1
ATOM 725 C CA . CYS A 1 93 ? -5.061 2.833 -3.232 1.00 98.00 93 CYS A CA 1
ATOM 726 C C . CYS A 1 93 ? -6.532 3.008 -2.839 1.00 98.00 93 CYS A C 1
ATOM 728 O O . C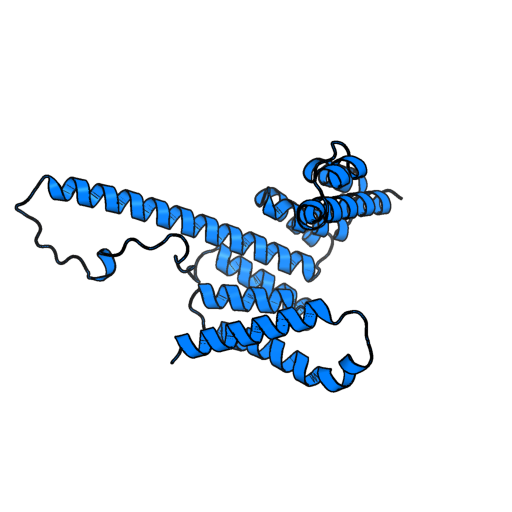YS A 1 93 ? -7.023 4.137 -2.773 1.00 98.00 93 CYS A O 1
ATOM 730 N N . TYR A 1 94 ? -7.218 1.908 -2.530 1.00 98.12 94 TYR A N 1
ATOM 731 C CA . TYR A 1 94 ? -8.603 1.937 -2.068 1.00 98.12 94 TYR A CA 1
ATOM 732 C C . TYR A 1 94 ? -8.739 2.553 -0.671 1.00 98.12 94 TYR A C 1
ATOM 734 O O . TYR A 1 94 ? -9.602 3.406 -0.474 1.00 98.12 94 TYR A O 1
ATOM 742 N N . GLU A 1 95 ? -7.817 2.269 0.253 1.00 96.75 95 GLU A N 1
ATOM 743 C CA . GLU A 1 95 ? -7.756 2.959 1.549 1.00 96.75 95 GLU A CA 1
ATOM 744 C C . GLU A 1 95 ? -7.623 4.485 1.372 1.00 96.75 95 GLU A C 1
ATOM 746 O O . GLU A 1 95 ? -8.265 5.270 2.073 1.00 96.75 95 GLU A O 1
ATOM 751 N N . GLU A 1 96 ? -6.790 4.939 0.433 1.00 95.62 96 GLU A N 1
ATOM 752 C CA . GLU A 1 96 ? -6.624 6.369 0.169 1.00 95.62 96 GLU A CA 1
ATOM 753 C C . GLU A 1 96 ? -7.887 6.999 -0.442 1.00 95.62 96 GLU A C 1
ATOM 755 O O . GLU A 1 96 ? -8.230 8.138 -0.114 1.00 95.62 96 GLU A O 1
ATOM 760 N N . ASN A 1 97 ? -8.624 6.260 -1.275 1.00 95.62 97 ASN A N 1
ATOM 761 C CA . ASN A 1 97 ? -9.936 6.692 -1.758 1.00 95.62 97 ASN A CA 1
ATOM 762 C C . ASN A 1 97 ? -10.950 6.825 -0.614 1.00 95.62 97 ASN A C 1
ATOM 764 O O . ASN A 1 97 ? -11.593 7.873 -0.523 1.00 95.62 97 ASN A O 1
ATOM 768 N N . ALA A 1 98 ? -11.016 5.857 0.306 1.00 95.00 98 ALA A N 1
ATOM 769 C CA . ALA A 1 98 ? -11.865 5.938 1.498 1.00 95.00 98 ALA A CA 1
ATOM 770 C C . ALA A 1 98 ? -11.569 7.208 2.316 1.00 95.00 98 ALA A C 1
ATOM 772 O O . ALA A 1 98 ? -12.465 7.995 2.629 1.00 95.00 98 ALA A O 1
ATOM 773 N N . LYS A 1 99 ? -10.284 7.499 2.571 1.00 92.81 99 LYS A N 1
ATOM 774 C CA . LYS A 1 99 ? -9.861 8.729 3.270 1.00 92.81 99 LYS A CA 1
ATOM 775 C C . LYS A 1 99 ? -10.275 9.997 2.533 1.00 92.81 99 LYS A C 1
ATOM 777 O O . LYS A 1 99 ? -10.668 10.980 3.165 1.00 92.81 99 LYS A O 1
ATOM 782 N N . ARG A 1 100 ? -10.166 10.022 1.201 1.00 92.38 100 ARG A N 1
ATOM 783 C CA . ARG A 1 100 ? -10.583 11.174 0.385 1.00 92.38 100 ARG A CA 1
ATOM 784 C C . ARG A 1 100 ? -12.090 11.393 0.469 1.00 92.38 100 ARG A C 1
ATOM 786 O O . ARG A 1 100 ? -12.502 12.550 0.577 1.00 92.38 100 ARG A O 1
ATOM 793 N N . THR A 1 101 ? -12.882 10.325 0.449 1.00 91.62 101 THR A N 1
ATOM 794 C CA . THR A 1 101 ? -14.341 10.372 0.619 1.00 91.62 101 THR A CA 1
ATOM 795 C C . THR A 1 101 ? -14.703 10.895 2.006 1.00 91.62 101 THR A C 1
ATOM 797 O O . THR A 1 101 ? -15.325 11.954 2.099 1.00 91.62 101 THR A O 1
ATOM 800 N N . ALA A 1 102 ? -14.173 10.287 3.070 1.00 89.69 102 ALA A N 1
ATOM 801 C CA . ALA A 1 102 ? -14.375 10.733 4.451 1.00 89.69 102 ALA A CA 1
ATOM 802 C C . ALA A 1 102 ? -13.980 12.208 4.659 1.00 89.69 102 ALA A C 1
ATOM 804 O O . ALA A 1 102 ? -14.709 13.000 5.255 1.00 89.69 102 ALA A O 1
ATOM 805 N N . LYS A 1 103 ? -12.852 12.641 4.081 1.00 89.69 103 LYS A N 1
ATOM 806 C CA . LYS A 1 103 ? -12.396 14.039 4.134 1.00 89.69 103 LYS A CA 1
ATOM 807 C C . LYS A 1 103 ? -13.337 15.004 3.412 1.00 89.69 103 LYS A C 1
ATOM 809 O O . LYS A 1 103 ? -13.466 16.157 3.834 1.00 89.69 103 LYS A O 1
ATOM 814 N N . ARG A 1 104 ? -13.954 14.587 2.303 1.00 88.75 104 ARG A N 1
ATOM 815 C CA . ARG A 1 104 ? -14.962 15.388 1.589 1.00 88.75 104 ARG A CA 1
ATOM 816 C C . ARG A 1 104 ? -16.241 15.492 2.413 1.00 88.75 104 ARG A C 1
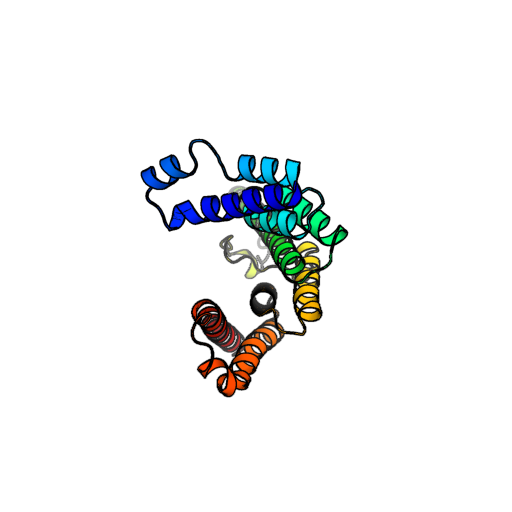ATOM 818 O O . ARG A 1 104 ? -16.725 16.608 2.587 1.00 88.75 104 ARG A O 1
ATOM 825 N N . GLU A 1 105 ? -16.719 14.384 2.975 1.00 86.19 105 GLU A N 1
ATOM 826 C CA . GLU A 1 105 ? -17.879 14.353 3.876 1.00 86.19 105 GLU A CA 1
ATOM 827 C C . GLU A 1 105 ? -17.671 15.269 5.085 1.00 86.19 105 GLU A C 1
ATOM 829 O O . GLU A 1 105 ? -18.476 16.168 5.319 1.00 86.19 105 GLU A O 1
ATOM 834 N N . ALA A 1 106 ? -16.532 15.153 5.771 1.00 84.88 106 ALA A N 1
ATOM 835 C CA . ALA A 1 106 ? -16.192 15.997 6.914 1.00 84.88 106 ALA A CA 1
ATOM 836 C C . ALA A 1 106 ? -16.145 17.494 6.556 1.00 84.88 106 ALA A C 1
ATOM 838 O O . ALA A 1 106 ? -16.553 18.351 7.343 1.00 84.88 106 ALA A O 1
ATOM 839 N N . LYS A 1 107 ? -15.656 17.848 5.359 1.00 85.75 107 LYS A N 1
ATOM 840 C CA . LYS A 1 107 ? -15.673 19.240 4.876 1.00 85.75 107 LYS A CA 1
ATOM 841 C C . LYS A 1 107 ? -17.091 19.734 4.598 1.00 85.75 107 LYS A C 1
ATOM 843 O O . LYS A 1 107 ? -17.387 20.882 4.922 1.00 85.75 107 LYS A O 1
ATOM 848 N N . MET A 1 108 ? -17.939 18.908 3.988 1.00 84.81 108 MET A N 1
ATOM 849 C CA . MET A 1 108 ? -19.340 19.255 3.729 1.00 84.81 108 MET A CA 1
ATOM 850 C C . MET A 1 108 ? -20.110 19.429 5.037 1.00 84.81 108 MET A C 1
ATOM 852 O O . MET A 1 108 ? -20.773 20.448 5.216 1.00 84.81 108 MET A O 1
ATOM 856 N N . TRP A 1 109 ? -19.931 18.507 5.984 1.00 80.44 109 TRP A N 1
ATOM 857 C CA . TRP A 1 109 ? -20.522 18.583 7.316 1.00 80.44 109 TRP A CA 1
ATOM 858 C C . TRP A 1 109 ? -20.139 19.884 8.036 1.00 80.44 109 TRP A C 1
ATOM 860 O O . TRP A 1 109 ? -21.011 20.643 8.452 1.00 80.44 109 TRP A O 1
ATOM 870 N N . ASN A 1 110 ? -18.844 20.225 8.069 1.00 79.44 110 ASN A N 1
ATOM 871 C CA . ASN A 1 110 ? -18.364 21.462 8.695 1.00 79.44 110 ASN A CA 1
ATOM 872 C C . ASN A 1 110 ? -18.913 22.738 8.026 1.00 79.44 110 ASN A C 1
ATOM 874 O O . ASN A 1 110 ? -19.174 23.727 8.712 1.00 79.44 110 ASN A O 1
ATOM 878 N N . ARG A 1 111 ? -19.091 22.737 6.696 1.00 81.00 111 ARG A N 1
ATOM 879 C CA . ARG A 1 111 ? -19.696 23.868 5.967 1.00 81.00 111 ARG A CA 1
ATOM 880 C C . ARG A 1 111 ? -21.170 24.039 6.320 1.00 81.00 111 ARG A C 1
ATOM 882 O O . ARG A 1 111 ? -21.584 25.153 6.629 1.00 81.00 111 ARG A O 1
ATOM 889 N N . ASN A 1 112 ? -21.932 22.949 6.309 1.00 77.69 112 ASN A N 1
ATOM 890 C CA . ASN A 1 112 ? -23.365 22.976 6.599 1.00 77.69 112 ASN A CA 1
ATOM 891 C C . ASN A 1 112 ? -23.634 23.359 8.059 1.00 77.69 112 ASN A C 1
ATOM 893 O O . ASN A 1 112 ? -24.531 24.154 8.321 1.00 77.69 112 ASN A O 1
ATOM 897 N N . TYR A 1 113 ? -22.809 22.877 8.993 1.00 68.38 113 TYR A N 1
ATOM 898 C CA . TYR A 1 113 ? -22.877 23.270 10.400 1.00 68.38 113 TYR A CA 1
ATOM 899 C C . TYR A 1 113 ? -22.526 24.752 10.622 1.00 68.38 113 TYR A C 1
ATOM 901 O O . TYR A 1 113 ? -23.202 25.463 11.362 1.00 68.38 113 TYR A O 1
ATOM 909 N N . GLY A 1 114 ? -21.489 25.262 9.947 1.00 62.44 114 GLY A N 1
ATOM 910 C CA . GLY A 1 114 ? -21.151 26.688 10.000 1.00 62.44 114 GLY A CA 1
ATOM 911 C C . GLY A 1 114 ? -22.274 27.584 9.465 1.00 62.44 114 GLY A C 1
ATOM 912 O O . GLY A 1 114 ? -22.553 28.631 10.046 1.00 62.44 114 GLY A O 1
ATOM 913 N N . ALA A 1 115 ? -22.951 27.149 8.399 1.00 59.28 115 ALA A N 1
ATOM 914 C CA . ALA A 1 115 ? -24.093 27.854 7.827 1.00 59.28 115 ALA A CA 1
ATOM 915 C C . ALA A 1 115 ? -25.335 27.803 8.736 1.00 59.28 115 ALA A C 1
ATOM 917 O O . ALA A 1 115 ? -25.984 28.834 8.919 1.00 59.28 115 ALA A O 1
ATOM 918 N N . SER A 1 116 ? -25.632 26.653 9.357 1.00 56.47 116 SER A N 1
ATOM 919 C CA . SER A 1 116 ? -26.793 26.498 10.245 1.00 56.47 116 SER A CA 1
ATOM 920 C C . SER A 1 116 ? -26.677 27.348 11.517 1.00 56.47 116 SER A C 1
ATOM 922 O O . SER A 1 116 ? -27.646 27.999 11.913 1.00 56.47 116 SER A O 1
ATOM 924 N N . GLN A 1 117 ? -25.481 27.456 12.108 1.00 55.81 117 GLN A N 1
ATOM 925 C CA . GLN A 1 117 ? -25.245 28.367 13.236 1.00 55.81 117 GLN A CA 1
ATOM 926 C C . GLN A 1 117 ? -25.435 29.844 12.858 1.00 55.81 117 GLN A C 1
ATOM 928 O O . GLN A 1 117 ? -25.891 30.649 13.675 1.00 55.81 117 GLN A O 1
ATOM 933 N N . GLN A 1 118 ? -25.109 30.214 11.619 1.00 53.66 118 GLN A N 1
ATOM 934 C CA . GLN A 1 118 ? -25.248 31.584 11.132 1.00 53.66 118 GLN A CA 1
ATOM 935 C C . GLN A 1 118 ? -26.711 31.951 10.834 1.00 53.66 118 GLN A C 1
ATOM 937 O O . GLN A 1 118 ? -27.100 33.103 11.035 1.00 53.66 118 GLN A O 1
ATOM 942 N N . THR A 1 119 ? -27.541 30.979 10.443 1.00 51.75 119 THR A N 1
ATOM 943 C CA . THR A 1 119 ? -28.999 31.146 10.332 1.00 51.75 119 THR A CA 1
ATOM 944 C C . THR A 1 119 ? -29.704 31.150 11.690 1.00 51.75 119 THR A C 1
ATOM 946 O O . THR A 1 119 ? -30.583 31.985 11.891 1.00 51.75 119 THR A O 1
ATOM 949 N N . CYS A 1 120 ? -29.285 30.324 12.660 1.00 47.31 120 CYS A N 1
ATOM 950 C CA . CYS A 1 120 ? -29.875 30.325 14.008 1.00 47.31 120 CYS A CA 1
ATOM 951 C C . CYS A 1 120 ? -29.616 31.636 14.771 1.00 47.31 120 CYS A C 1
ATOM 953 O O . CYS A 1 120 ? -30.481 32.099 15.505 1.00 47.31 120 CYS A O 1
ATOM 955 N N . ARG A 1 121 ? -28.482 32.317 14.537 1.00 46.38 121 ARG A N 1
ATOM 956 C CA . ARG A 1 121 ? -28.226 33.657 15.112 1.00 46.38 121 ARG A CA 1
ATOM 957 C C . ARG A 1 121 ? -29.170 34.758 14.612 1.00 46.38 121 ARG A C 1
ATOM 959 O O . ARG A 1 121 ? -29.179 35.836 15.197 1.00 46.38 121 ARG A O 1
ATOM 966 N N . ARG A 1 122 ? -29.936 34.527 13.539 1.00 48.16 122 ARG A N 1
ATOM 967 C CA . ARG A 1 122 ? -30.881 35.510 12.980 1.00 48.16 122 ARG A CA 1
ATOM 968 C C . ARG A 1 122 ? -32.328 35.328 13.450 1.00 48.16 122 ARG A C 1
ATOM 970 O O . ARG A 1 122 ? -33.147 36.180 13.126 1.00 48.16 122 ARG A O 1
ATOM 977 N N . GLN A 1 123 ? -32.649 34.281 14.213 1.00 43.94 123 GLN A N 1
ATOM 978 C CA . GLN A 1 123 ? -33.983 34.089 14.795 1.00 43.94 123 GLN A CA 1
ATOM 979 C C . GLN A 1 123 ? -33.876 33.613 16.253 1.00 43.94 123 GLN A C 1
ATOM 981 O O . GLN A 1 123 ? -33.721 32.416 16.485 1.00 43.94 123 GLN A O 1
ATOM 986 N N . PRO A 1 124 ? -33.955 34.522 17.244 1.00 44.03 124 PRO A N 1
ATOM 987 C CA . PRO A 1 124 ? -33.727 34.161 18.644 1.00 44.03 124 PRO A CA 1
ATOM 988 C C . PRO A 1 124 ? -34.856 33.370 19.330 1.00 44.03 124 PRO A C 1
ATOM 990 O O . PRO A 1 124 ? -34.632 32.886 20.431 1.00 44.03 124 PRO A O 1
ATOM 993 N N . GLU A 1 125 ? -36.059 33.238 18.755 1.00 48.44 125 GLU A N 1
ATOM 994 C CA . GLU A 1 125 ? -37.246 33.018 19.607 1.00 48.44 125 GLU A CA 1
ATOM 995 C C . GLU A 1 125 ? -38.006 31.685 19.499 1.00 48.44 125 GLU A C 1
ATOM 997 O O . GLU A 1 125 ? -38.993 31.540 20.215 1.00 48.44 125 GLU A O 1
ATOM 1002 N N . ARG A 1 126 ? -37.623 30.679 18.691 1.00 42.72 126 ARG A N 1
ATOM 1003 C CA . ARG A 1 126 ? -38.512 29.490 18.556 1.00 42.72 126 ARG A CA 1
ATOM 1004 C C . ARG A 1 126 ? -37.945 28.075 18.499 1.00 42.72 126 ARG A C 1
ATOM 1006 O O . ARG A 1 126 ? -38.734 27.156 18.320 1.00 42.72 126 ARG A O 1
ATOM 1013 N N . PHE A 1 127 ? -36.659 27.833 18.726 1.00 42.19 127 PHE A N 1
ATOM 1014 C CA . PHE A 1 127 ? -36.153 26.452 18.747 1.00 42.19 127 PHE A CA 1
ATOM 1015 C C . PHE A 1 127 ? -35.291 26.175 19.981 1.00 42.19 127 PHE A C 1
ATOM 1017 O O . PHE A 1 127 ? -34.067 26.176 19.922 1.00 42.19 127 PHE A O 1
ATOM 1024 N N . GLN A 1 128 ? -35.953 25.885 21.103 1.00 40.50 128 GLN A N 1
ATOM 1025 C CA . GLN A 1 128 ? -35.402 24.991 22.125 1.00 40.50 128 GLN A CA 1
ATOM 1026 C C . GLN A 1 128 ? -35.664 23.548 21.668 1.00 40.50 128 GLN A C 1
ATOM 1028 O O . GLN A 1 128 ? -36.523 22.861 22.207 1.00 40.50 128 GLN A O 1
ATOM 1033 N N . ALA A 1 129 ? -34.993 23.111 20.604 1.00 41.50 129 ALA A N 1
ATOM 1034 C CA . ALA A 1 129 ? -34.845 21.683 20.362 1.00 41.50 129 ALA A CA 1
ATOM 1035 C C . ALA A 1 129 ? -33.504 21.290 20.970 1.00 41.50 129 ALA A C 1
ATOM 1037 O O . ALA A 1 129 ? -32.487 21.904 20.642 1.00 41.50 129 ALA A O 1
ATOM 1038 N N . GLU A 1 130 ? -33.534 20.323 21.884 1.00 39.56 130 GLU A N 1
ATOM 1039 C CA . GLU A 1 130 ? -32.355 19.675 22.447 1.00 39.56 130 GLU A CA 1
ATOM 1040 C C . GLU A 1 130 ? -31.400 19.324 21.309 1.00 39.56 130 GLU A C 1
ATOM 1042 O O . GLU A 1 130 ? -31.665 18.451 20.484 1.00 39.56 130 GLU A O 1
ATOM 1047 N N . ILE A 1 131 ? -30.307 20.074 21.218 1.00 44.75 131 ILE A N 1
ATOM 1048 C CA . ILE A 1 131 ? -29.203 19.748 20.334 1.00 44.75 131 ILE A CA 1
ATOM 1049 C C . ILE A 1 131 ? -28.560 18.511 20.976 1.00 44.75 131 ILE A C 1
ATOM 1051 O O . ILE A 1 131 ? -28.048 18.651 22.089 1.00 44.75 131 ILE A O 1
ATOM 1055 N N . PRO A 1 132 ? -28.577 17.319 20.344 1.00 41.06 132 PRO A N 1
ATOM 1056 C CA . PRO A 1 132 ? -27.914 16.148 20.911 1.00 41.06 132 PRO A CA 1
ATOM 1057 C C . PRO A 1 132 ? -26.459 16.513 21.215 1.00 41.06 132 PRO A C 1
ATOM 1059 O O . PRO A 1 132 ? -25.819 17.143 20.371 1.00 41.06 132 PRO A O 1
ATOM 1062 N N . GLU A 1 133 ? -25.918 16.152 22.379 1.00 44.28 133 GLU A N 1
ATOM 1063 C CA . GLU A 1 133 ? -24.559 16.543 22.809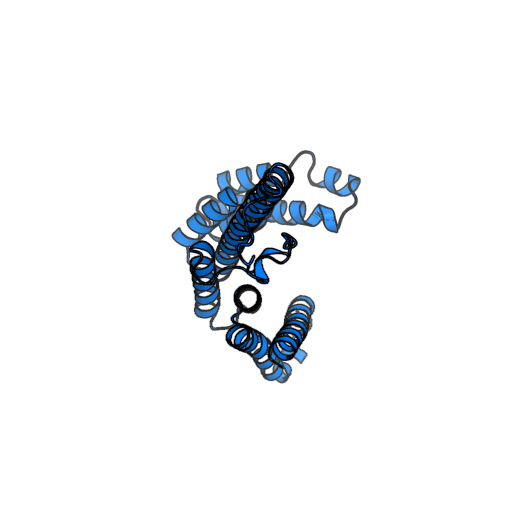 1.00 44.28 133 GLU A CA 1
ATOM 1064 C C . GLU A 1 133 ? -23.457 16.190 21.785 1.00 44.28 133 GLU A C 1
ATOM 1066 O O . GLU A 1 133 ? -22.412 16.840 21.737 1.00 44.28 133 GLU A O 1
ATOM 1071 N N . SER A 1 134 ? -23.720 15.249 20.871 1.00 47.59 134 SER A N 1
ATOM 1072 C CA . SER A 1 134 ? -22.865 14.924 19.718 1.00 47.59 134 SER A CA 1
ATOM 1073 C C . SER A 1 134 ? -22.734 16.041 18.667 1.00 47.59 134 SER A C 1
ATOM 1075 O O . SER A 1 134 ? -21.858 15.985 17.803 1.00 47.59 134 SER A O 1
ATOM 1077 N N . SER A 1 135 ? -23.571 17.076 18.726 1.00 50.16 135 SER A N 1
ATOM 1078 C CA . SER A 1 135 ? -23.715 18.092 17.675 1.00 50.16 135 SER A CA 1
ATOM 1079 C C . SER A 1 135 ? -22.883 19.354 17.912 1.00 50.16 135 SER A C 1
ATOM 1081 O O . SER A 1 135 ? -22.903 20.251 17.076 1.00 50.16 135 SER A O 1
ATOM 1083 N N . ALA A 1 136 ? -22.147 19.454 19.025 1.00 45.94 136 ALA A N 1
ATOM 1084 C CA . ALA A 1 136 ? -21.378 20.652 19.378 1.00 45.94 136 ALA A CA 1
ATOM 1085 C C . ALA A 1 136 ? -19.916 20.647 18.879 1.00 45.94 136 ALA A C 1
ATOM 1087 O O . ALA A 1 136 ? -19.222 21.660 19.001 1.00 45.94 136 ALA A O 1
ATOM 1088 N N . MET A 1 137 ? -19.418 19.547 18.302 1.00 51.38 137 MET A N 1
ATOM 1089 C CA . MET A 1 137 ? -17.981 19.375 18.063 1.00 51.38 137 MET A CA 1
ATOM 1090 C C . MET A 1 137 ? -17.595 19.574 16.593 1.00 51.38 137 MET A C 1
ATOM 1092 O O . MET A 1 137 ? -17.920 18.760 15.734 1.00 51.38 137 MET A O 1
ATOM 1096 N N . ARG A 1 138 ? -16.817 20.623 16.282 1.00 55.47 138 ARG A N 1
ATOM 1097 C CA . ARG A 1 138 ? -16.062 20.664 15.017 1.00 55.47 138 ARG A CA 1
ATOM 1098 C C . ARG A 1 138 ? -15.074 19.501 15.021 1.00 55.47 138 ARG A C 1
ATOM 1100 O O . ARG A 1 138 ? -14.044 19.580 15.688 1.00 55.47 138 ARG A O 1
ATOM 1107 N N . TYR A 1 139 ? -15.366 18.443 14.272 1.00 53.16 139 TYR A N 1
ATOM 1108 C CA . TYR A 1 139 ? -14.433 17.332 14.150 1.00 53.16 139 TYR A CA 1
ATOM 1109 C C . TYR A 1 139 ? -13.218 17.758 13.319 1.00 53.16 139 TYR A C 1
ATOM 1111 O O . TYR A 1 139 ? -13.379 18.205 12.172 1.00 53.16 139 TYR A O 1
ATOM 1119 N N . PRO A 1 140 ? -11.989 17.622 13.853 1.00 57.34 140 PRO A N 1
ATOM 1120 C CA . PRO A 1 140 ? -10.802 17.812 13.047 1.00 57.34 140 PRO A CA 1
ATOM 1121 C C . PRO A 1 140 ? -10.838 16.798 11.907 1.00 57.34 140 PRO A C 1
ATOM 1123 O O . PRO A 1 140 ? -10.944 15.595 12.125 1.00 57.34 140 PRO A O 1
ATOM 1126 N N . VAL A 1 141 ? -10.730 17.296 10.676 1.00 55.31 141 VAL A N 1
ATOM 1127 C CA . VAL A 1 141 ? -10.807 16.501 9.437 1.00 55.31 141 VAL A CA 1
ATOM 1128 C C . VAL A 1 141 ? -9.789 15.346 9.417 1.00 55.31 141 VAL A C 1
ATOM 1130 O O . VAL A 1 141 ? -9.978 14.371 8.699 1.00 55.31 141 VAL A O 1
ATOM 1133 N N . SER A 1 142 ? -8.712 15.441 10.204 1.00 55.62 142 SER A N 1
ATOM 1134 C CA . SER A 1 142 ? -7.693 14.400 10.378 1.00 55.62 142 SER A CA 1
ATOM 1135 C C . SER A 1 142 ? -8.098 13.237 11.292 1.00 55.62 142 SER A C 1
ATOM 1137 O O . SER A 1 142 ? -7.420 12.216 11.261 1.00 55.62 142 SER A O 1
ATOM 1139 N N . LYS A 1 143 ? -9.165 13.371 12.091 1.00 63.47 143 LYS A N 1
ATOM 1140 C CA . LYS A 1 143 ? -9.659 12.347 13.030 1.00 63.47 143 LYS A CA 1
ATOM 1141 C C . LYS A 1 143 ? -11.000 11.738 12.614 1.00 63.47 143 LYS A C 1
ATOM 1143 O O . LYS A 1 143 ? -11.633 11.081 13.430 1.00 63.47 143 LYS A O 1
ATOM 1148 N N . PHE A 1 144 ? -11.468 11.984 11.391 1.00 67.25 144 PHE A N 1
ATOM 1149 C CA . PHE A 1 144 ? -12.730 11.395 10.954 1.00 67.25 144 PHE A CA 1
ATOM 1150 C C . PHE A 1 144 ? -12.549 9.870 10.837 1.00 67.25 144 PHE A C 1
ATOM 1152 O O . PHE A 1 144 ? -11.698 9.450 10.045 1.00 67.25 144 PHE A O 1
ATOM 1159 N N . PRO A 1 145 ? -13.269 9.061 11.637 1.00 79.19 145 PRO A N 1
ATOM 1160 C CA . PRO A 1 145 ? -13.146 7.611 11.579 1.00 79.19 145 PRO A CA 1
ATOM 1161 C C . PRO A 1 145 ? -13.574 7.121 10.195 1.00 79.19 145 PRO A C 1
ATOM 1163 O O . PRO A 1 145 ? -14.469 7.698 9.567 1.00 79.19 145 PRO A O 1
ATOM 1166 N N . LEU A 1 146 ? -12.903 6.085 9.694 1.00 90.31 146 LEU A N 1
ATOM 1167 C CA . LEU A 1 146 ? -13.358 5.419 8.478 1.00 90.31 146 LEU A CA 1
ATOM 1168 C C . LEU A 1 146 ? -14.544 4.534 8.847 1.00 90.31 146 LEU A C 1
ATOM 1170 O O . LEU A 1 146 ? -14.552 3.922 9.910 1.00 90.31 146 LEU A O 1
ATOM 1174 N N . LYS A 1 147 ? -15.559 4.494 7.989 1.00 90.44 147 LYS A N 1
ATOM 1175 C CA . LYS A 1 147 ? -16.709 3.620 8.207 1.00 90.44 147 LYS A CA 1
ATOM 1176 C C . LYS A 1 147 ? -16.366 2.234 7.670 1.00 90.44 147 LYS A C 1
ATOM 1178 O O . LYS A 1 147 ? -15.871 2.131 6.548 1.00 90.44 147 LYS A O 1
ATOM 1183 N N . SER A 1 148 ? -16.610 1.191 8.456 1.00 90.75 148 SER A N 1
ATOM 1184 C CA . SER A 1 148 ? -16.320 -0.195 8.064 1.00 90.75 148 SER A CA 1
ATOM 1185 C C . SER A 1 148 ? -17.157 -0.667 6.869 1.00 90.75 148 SER A C 1
ATOM 1187 O O . SER A 1 148 ? -16.712 -1.528 6.115 1.00 90.75 148 SER A O 1
ATOM 1189 N N . ASP A 1 149 ? -18.329 -0.065 6.651 1.00 91.88 149 ASP A N 1
ATOM 1190 C CA . ASP A 1 149 ? -19.237 -0.328 5.531 1.00 91.88 149 ASP A CA 1
ATOM 1191 C C . ASP A 1 149 ? -18.945 0.516 4.274 1.00 91.88 149 ASP A C 1
ATOM 1193 O O . ASP A 1 149 ? -19.608 0.339 3.249 1.00 91.88 149 ASP A O 1
ATOM 1197 N N . ASP A 1 150 ? -17.950 1.415 4.306 1.00 94.06 150 ASP A N 1
ATOM 1198 C CA . ASP A 1 150 ? -17.552 2.175 3.120 1.00 94.06 150 ASP A CA 1
ATOM 1199 C C . ASP A 1 150 ? -17.053 1.208 2.027 1.00 94.06 150 ASP A C 1
ATOM 1201 O O . ASP A 1 150 ? -16.189 0.361 2.285 1.00 94.06 150 ASP A O 1
ATOM 1205 N N . PRO A 1 151 ? -17.546 1.327 0.779 1.00 96.62 151 PRO A N 1
ATOM 1206 C CA . PRO A 1 151 ? -17.221 0.375 -0.278 1.00 96.62 151 PRO A CA 1
ATOM 1207 C C . PRO A 1 151 ? -15.718 0.307 -0.565 1.00 96.62 151 PRO A C 1
ATOM 1209 O O . PRO A 1 151 ? -15.200 -0.759 -0.894 1.00 96.62 151 PRO A O 1
ATOM 1212 N N . TYR A 1 152 ? -14.986 1.415 -0.419 1.00 97.06 152 TYR A N 1
ATOM 1213 C CA . TYR A 1 152 ? -13.541 1.419 -0.601 1.00 97.06 152 TYR A CA 1
ATOM 1214 C C . TYR A 1 152 ? -12.803 0.775 0.574 1.00 97.06 152 TYR A C 1
ATOM 1216 O O . TYR A 1 152 ? -11.758 0.165 0.353 1.00 97.06 152 TYR A O 1
ATOM 1224 N N . VAL A 1 153 ? -13.329 0.873 1.798 1.00 97.38 153 VAL A N 1
ATOM 1225 C CA . VAL A 1 153 ? -12.776 0.172 2.968 1.00 97.38 153 VAL A CA 1
ATOM 1226 C C . VAL A 1 153 ? -12.923 -1.336 2.802 1.00 97.38 153 VAL A C 1
ATOM 1228 O O . VAL A 1 153 ? -11.928 -2.050 2.924 1.00 97.38 153 VAL A O 1
ATOM 1231 N N . VAL A 1 154 ? -14.117 -1.812 2.436 1.00 98.00 154 VAL A N 1
ATOM 1232 C CA . VAL A 1 154 ? -14.382 -3.241 2.195 1.00 98.00 154 VAL A CA 1
ATOM 1233 C C . VAL A 1 154 ? -13.439 -3.796 1.124 1.00 98.00 154 VAL A C 1
ATOM 1235 O O . VAL A 1 154 ? -12.779 -4.813 1.340 1.00 98.00 154 VAL A O 1
ATOM 1238 N N . ILE A 1 155 ? -13.303 -3.088 -0.002 1.00 97.94 155 ILE A N 1
ATOM 1239 C CA . ILE A 1 155 ? -12.394 -3.483 -1.088 1.00 97.94 155 ILE A CA 1
ATOM 1240 C C . ILE A 1 155 ? -10.926 -3.468 -0.626 1.00 97.94 155 ILE A C 1
ATOM 1242 O O . ILE A 1 155 ? -10.154 -4.360 -0.978 1.00 97.94 155 ILE A O 1
ATOM 1246 N N . ALA A 1 156 ? -10.510 -2.480 0.172 1.00 98.31 156 ALA A N 1
ATOM 1247 C CA . ALA A 1 156 ? -9.140 -2.411 0.678 1.00 98.31 156 ALA A CA 1
ATOM 1248 C C . ALA A 1 156 ? -8.801 -3.584 1.614 1.00 98.31 156 ALA A C 1
ATOM 1250 O O . ALA A 1 156 ? -7.723 -4.170 1.486 1.00 98.31 156 ALA A O 1
ATOM 1251 N N . ILE A 1 157 ? -9.721 -3.948 2.515 1.00 98.25 157 ILE A N 1
ATOM 1252 C CA . ILE A 1 157 ? -9.580 -5.100 3.419 1.00 98.25 157 ILE A CA 1
ATOM 1253 C C . ILE A 1 157 ? -9.446 -6.400 2.619 1.00 98.25 157 ILE A C 1
ATOM 1255 O O . ILE A 1 157 ? -8.541 -7.192 2.898 1.00 98.25 157 ILE A O 1
ATOM 1259 N N . ASP A 1 158 ? -10.287 -6.596 1.600 1.00 98.19 158 ASP A N 1
ATOM 1260 C CA . ASP A 1 158 ? -10.228 -7.770 0.723 1.00 98.19 158 ASP A CA 1
ATOM 1261 C C . ASP A 1 158 ? -8.862 -7.878 0.026 1.00 98.19 158 ASP A C 1
ATOM 1263 O O . ASP A 1 158 ? -8.179 -8.902 0.118 1.00 98.19 158 ASP A O 1
ATOM 1267 N N . TYR A 1 159 ? -8.379 -6.788 -0.576 1.00 98.50 159 TYR A N 1
ATOM 1268 C CA . TYR A 1 159 ? -7.067 -6.781 -1.221 1.00 98.50 159 TYR A CA 1
ATOM 1269 C C . TYR A 1 159 ? -5.908 -7.049 -0.258 1.00 98.50 159 TYR A C 1
ATOM 1271 O O . TYR A 1 159 ? -4.981 -7.785 -0.613 1.00 98.50 159 TYR A O 1
ATOM 1279 N N . TYR A 1 160 ? -5.933 -6.486 0.953 1.00 98.44 160 TYR A N 1
ATOM 1280 C CA . TYR A 1 160 ? -4.907 -6.778 1.954 1.00 98.44 160 TYR A CA 1
ATOM 1281 C C . TYR A 1 160 ? -4.941 -8.242 2.402 1.00 98.44 160 TYR A C 1
ATOM 1283 O O . TYR A 1 160 ? -3.884 -8.867 2.494 1.00 98.44 160 TYR A O 1
ATOM 1291 N N . THR A 1 161 ? -6.131 -8.803 2.609 1.00 97.81 161 THR A N 1
ATOM 1292 C CA . THR A 1 161 ? -6.318 -10.213 2.984 1.00 97.81 161 THR A CA 1
ATOM 1293 C C . THR A 1 161 ? -5.771 -11.135 1.897 1.00 97.81 161 THR A C 1
ATOM 1295 O O . THR A 1 161 ? -4.881 -11.943 2.151 1.00 97.81 161 THR A O 1
ATOM 1298 N N . GLN A 1 162 ? -6.158 -10.910 0.639 1.00 97.69 162 GLN A N 1
ATOM 1299 C CA . GLN A 1 162 ? -5.635 -11.681 -0.490 1.00 97.69 162 GLN A CA 1
ATOM 1300 C C . GLN A 1 162 ? -4.111 -11.550 -0.650 1.00 97.69 162 GLN A C 1
ATOM 1302 O O . GLN A 1 162 ? -3.439 -12.506 -1.052 1.00 97.69 162 GLN A O 1
ATOM 1307 N N . ALA A 1 163 ? -3.544 -10.372 -0.364 1.00 97.25 163 ALA A N 1
ATOM 1308 C CA . ALA A 1 163 ? -2.100 -10.158 -0.408 1.00 97.25 163 ALA A CA 1
ATOM 1309 C C . ALA A 1 163 ? -1.356 -11.003 0.638 1.00 97.25 163 ALA A C 1
ATOM 1311 O O . ALA A 1 163 ? -0.256 -11.489 0.354 1.00 97.25 163 ALA A O 1
ATOM 1312 N N . ILE A 1 164 ? -1.946 -11.164 1.825 1.00 95.12 164 ILE A N 1
ATOM 1313 C CA . ILE A 1 164 ? -1.434 -11.988 2.924 1.00 95.12 164 ILE A CA 1
ATOM 1314 C C . ILE A 1 164 ? -1.537 -13.471 2.560 1.00 95.12 164 ILE A C 1
ATOM 1316 O O . ILE A 1 164 ? -0.523 -14.174 2.618 1.00 95.12 164 ILE A O 1
ATOM 1320 N N . ASP A 1 165 ? -2.701 -13.914 2.090 1.00 95.06 165 ASP A N 1
ATOM 1321 C CA . ASP A 1 165 ? -2.974 -15.322 1.784 1.00 95.06 165 ASP A CA 1
ATOM 1322 C C . ASP A 1 165 ? -2.036 -15.871 0.707 1.00 95.06 165 ASP A C 1
ATOM 1324 O O . ASP A 1 165 ? -1.386 -16.899 0.890 1.00 95.06 165 ASP A O 1
ATOM 1328 N N . ILE A 1 166 ? -1.875 -15.140 -0.399 1.00 94.44 166 ILE A N 1
ATOM 1329 C CA . ILE A 1 166 ? -1.011 -15.564 -1.515 1.00 94.44 166 ILE A CA 1
ATOM 1330 C C . ILE A 1 166 ? 0.469 -15.554 -1.130 1.00 94.44 166 ILE A C 1
ATOM 1332 O O . ILE A 1 166 ? 1.279 -16.259 -1.731 1.00 94.44 166 ILE A O 1
ATOM 1336 N N . SER A 1 167 ? 0.839 -14.755 -0.130 1.00 88.31 167 SER A N 1
ATOM 1337 C CA . SER A 1 167 ? 2.197 -14.740 0.407 1.00 88.31 167 SER A CA 1
ATOM 1338 C C . SER A 1 167 ? 2.457 -15.827 1.450 1.00 88.31 167 SER A C 1
ATOM 1340 O O . SER A 1 167 ? 3.531 -15.815 2.045 1.00 88.31 167 SER A O 1
ATOM 1342 N N . TYR A 1 168 ? 1.495 -16.723 1.705 1.00 86.19 168 TYR A N 1
ATOM 1343 C CA . TYR A 1 168 ? 1.556 -17.703 2.791 1.00 86.19 168 TYR A CA 1
ATOM 1344 C C . TYR A 1 168 ? 1.935 -17.043 4.121 1.00 86.19 168 TYR A C 1
ATOM 1346 O O . TYR A 1 168 ? 2.879 -17.450 4.797 1.00 86.19 168 TYR A O 1
ATOM 1354 N N . ASP A 1 169 ? 1.222 -15.969 4.467 1.00 79.38 169 ASP A N 1
ATOM 1355 C CA . ASP A 1 169 ? 1.380 -15.254 5.735 1.00 79.38 169 ASP A CA 1
ATOM 1356 C C . ASP A 1 169 ? 2.712 -14.470 5.876 1.00 79.38 169 ASP A C 1
ATOM 1358 O O . ASP A 1 169 ? 2.987 -13.905 6.936 1.00 79.38 169 ASP A O 1
ATOM 1362 N N . CYS A 1 170 ? 3.517 -14.349 4.812 1.00 82.31 170 CYS A N 1
ATOM 1363 C CA . CYS A 1 170 ? 4.834 -13.695 4.853 1.00 82.31 170 CYS A CA 1
ATOM 1364 C C . CYS A 1 170 ? 4.826 -12.188 4.515 1.00 82.31 170 CYS A C 1
ATOM 1366 O O . CYS A 1 170 ? 5.819 -11.500 4.752 1.00 82.31 170 CYS A O 1
ATOM 1368 N N . ASN A 1 171 ? 3.731 -11.637 3.982 1.00 87.94 171 ASN A N 1
ATOM 1369 C CA . ASN A 1 171 ? 3.630 -10.214 3.633 1.00 87.94 171 ASN A CA 1
ATOM 1370 C C . ASN A 1 171 ? 3.283 -9.336 4.852 1.00 87.94 171 ASN A C 1
ATOM 1372 O O . ASN A 1 171 ? 2.165 -8.834 4.995 1.00 87.94 171 ASN A O 1
ATOM 1376 N N . ASN A 1 172 ? 4.267 -9.138 5.733 1.00 90.88 172 ASN A N 1
ATOM 1377 C CA . ASN A 1 172 ? 4.138 -8.280 6.915 1.00 90.88 172 ASN A CA 1
ATOM 1378 C C . ASN A 1 172 ? 3.715 -6.831 6.594 1.00 90.88 172 ASN A C 1
ATOM 1380 O O . ASN A 1 172 ? 2.871 -6.316 7.326 1.00 90.88 172 ASN A O 1
ATOM 1384 N N . PRO A 1 173 ? 4.200 -6.173 5.519 1.00 92.06 173 PRO A N 1
ATOM 1385 C CA . PRO A 1 173 ? 3.715 -4.844 5.140 1.00 92.06 173 PRO A CA 1
ATOM 1386 C C . PRO A 1 173 ? 2.206 -4.790 4.859 1.00 92.06 173 PRO A C 1
ATOM 1388 O O . PRO A 1 173 ? 1.533 -3.854 5.301 1.00 92.06 173 PRO A O 1
ATOM 1391 N N . ALA A 1 174 ? 1.653 -5.794 4.167 1.00 94.56 174 ALA A N 1
ATOM 1392 C CA . ALA A 1 174 ? 0.210 -5.890 3.936 1.00 94.56 174 ALA A CA 1
ATOM 1393 C C . ALA A 1 174 ? -0.559 -6.142 5.237 1.00 94.56 174 ALA A C 1
ATOM 1395 O O . ALA A 1 174 ? -1.541 -5.449 5.498 1.00 94.56 174 ALA A O 1
ATOM 1396 N N . ARG A 1 175 ? -0.071 -7.052 6.092 1.00 95.69 175 ARG A N 1
ATOM 1397 C CA . ARG A 1 175 ? -0.669 -7.315 7.412 1.00 95.69 175 ARG A CA 1
ATOM 1398 C C . ARG A 1 175 ? -0.688 -6.081 8.304 1.00 95.69 175 ARG A C 1
ATOM 1400 O O . ARG A 1 175 ? -1.701 -5.784 8.929 1.00 95.69 175 ARG A O 1
ATOM 1407 N N . PHE A 1 176 ? 0.410 -5.334 8.325 1.00 95.81 176 PHE A N 1
ATOM 1408 C CA . PHE A 1 176 ? 0.496 -4.092 9.080 1.00 95.81 176 PHE A CA 1
ATOM 1409 C C . PHE A 1 176 ? -0.502 -3.057 8.547 1.00 95.81 176 PHE A C 1
ATOM 1411 O O . PHE A 1 176 ? -1.227 -2.438 9.321 1.00 95.81 176 PHE A O 1
ATOM 1418 N N . SER A 1 177 ? -0.593 -2.918 7.220 1.00 96.94 177 SER A N 1
ATOM 1419 C CA . SER A 1 177 ? -1.545 -2.004 6.572 1.00 96.94 177 SER A CA 1
ATOM 1420 C C . SER A 1 177 ? -3.001 -2.376 6.886 1.00 96.94 177 SER A C 1
ATOM 1422 O O . SER A 1 177 ? -3.799 -1.491 7.191 1.00 96.94 177 SER A O 1
ATOM 1424 N N . LEU A 1 178 ? -3.328 -3.674 6.896 1.00 97.94 178 LEU A N 1
ATOM 1425 C CA . LEU A 1 178 ? -4.637 -4.184 7.307 1.00 97.94 178 LEU A CA 1
ATOM 1426 C C . LEU A 1 178 ? -4.954 -3.829 8.765 1.00 97.94 178 LEU A C 1
ATOM 1428 O O . LEU A 1 178 ? -6.015 -3.271 9.030 1.00 97.94 178 LEU A O 1
ATOM 1432 N N . GLY A 1 179 ? -4.028 -4.079 9.697 1.00 97.31 179 GLY A N 1
ATOM 1433 C CA . GLY A 1 179 ? -4.212 -3.728 11.110 1.00 97.31 179 GLY A CA 1
ATOM 1434 C C . GLY A 1 179 ? -4.449 -2.229 11.321 1.00 97.31 179 GLY A C 1
ATOM 1435 O O . GLY A 1 179 ? -5.343 -1.833 12.066 1.00 97.31 179 GLY A O 1
ATOM 1436 N N . ILE A 1 180 ? -3.712 -1.375 10.603 1.00 96.62 180 ILE A N 1
ATOM 1437 C CA . ILE A 1 180 ? -3.921 0.080 10.629 1.00 96.62 180 ILE A CA 1
ATOM 1438 C C . ILE A 1 180 ? -5.308 0.464 10.096 1.00 96.62 180 ILE A C 1
ATOM 1440 O O . ILE A 1 180 ? -5.939 1.368 10.646 1.00 96.62 180 ILE A O 1
ATOM 1444 N N . LEU A 1 181 ? -5.775 -0.172 9.018 1.00 96.88 181 LEU A N 1
ATOM 1445 C CA . LEU A 1 181 ? -7.097 0.099 8.453 1.00 96.88 181 LEU A CA 1
ATOM 1446 C C . LEU A 1 181 ? -8.213 -0.321 9.417 1.00 96.88 181 LEU A C 1
ATOM 1448 O O . LEU A 1 181 ? -9.091 0.492 9.689 1.00 96.88 181 LEU A O 1
ATOM 1452 N N . LEU A 1 182 ? -8.134 -1.525 9.988 1.00 96.75 182 LEU A N 1
ATOM 1453 C CA . LEU A 1 182 ? -9.088 -2.029 10.984 1.00 96.75 182 LEU A CA 1
ATOM 1454 C C . LEU A 1 182 ? -9.159 -1.108 12.206 1.00 96.75 182 LEU A C 1
ATOM 1456 O O . LEU A 1 182 ? -10.240 -0.676 12.597 1.00 96.75 182 LEU A O 1
ATOM 1460 N N . LYS A 1 183 ? -8.002 -0.676 12.724 1.00 94.38 183 LYS A N 1
ATOM 1461 C CA . LYS A 1 183 ? -7.935 0.305 13.814 1.00 94.38 183 LYS A CA 1
ATOM 1462 C C . LYS A 1 183 ? -8.663 1.607 13.462 1.00 94.38 183 LYS A C 1
ATOM 1464 O O . LYS A 1 183 ? -9.409 2.134 14.277 1.00 94.38 183 LYS A O 1
ATOM 1469 N N . LYS A 1 184 ? -8.485 2.132 12.243 1.00 92.81 184 LYS A N 1
ATOM 1470 C CA . LYS A 1 184 ? -9.187 3.350 11.780 1.00 92.81 184 LYS A CA 1
ATOM 1471 C C . LYS A 1 184 ? -10.697 3.167 11.623 1.00 92.81 184 LYS A C 1
ATOM 1473 O O . LYS A 1 184 ? -11.400 4.178 11.603 1.00 92.81 184 LYS A O 1
ATOM 1478 N N . CYS A 1 185 ? -11.159 1.928 11.471 1.00 93.19 185 CYS A N 1
ATOM 1479 C CA . CYS A 1 185 ? -12.576 1.575 11.424 1.00 93.19 185 CYS A CA 1
ATOM 1480 C C . CYS A 1 185 ? -13.179 1.353 12.820 1.00 93.19 185 CYS A C 1
ATOM 1482 O O . CYS A 1 185 ? -14.393 1.245 12.940 1.00 93.19 185 CYS A O 1
ATOM 1484 N N . GLY A 1 186 ? -12.350 1.334 13.872 1.00 91.69 186 GLY A N 1
ATOM 1485 C CA . GLY A 1 186 ? -12.768 1.032 15.242 1.00 91.69 186 GLY A CA 1
ATOM 1486 C C . GLY A 1 186 ? -12.716 -0.458 15.596 1.00 91.69 186 GLY A C 1
ATOM 1487 O O . GLY A 1 186 ? -12.996 -0.813 16.737 1.00 91.69 186 GLY A O 1
ATOM 1488 N N . ASP A 1 187 ? -12.295 -1.324 14.671 1.00 94.62 187 ASP A N 1
ATOM 1489 C CA . ASP A 1 187 ? -12.189 -2.774 14.873 1.00 94.62 187 ASP A CA 1
ATOM 1490 C C . ASP A 1 187 ? -10.881 -3.130 15.607 1.00 94.62 187 ASP A C 1
ATOM 1492 O O . ASP A 1 187 ? -9.985 -3.795 15.074 1.00 94.62 187 ASP A O 1
ATOM 1496 N N . LEU A 1 188 ? -10.737 -2.627 16.838 1.00 95.00 188 LEU A N 1
ATOM 1497 C CA . LEU A 1 188 ? -9.494 -2.683 17.617 1.00 95.00 188 LEU A CA 1
ATOM 1498 C C . LEU A 1 188 ? -9.037 -4.115 17.926 1.00 95.00 188 LEU A C 1
ATOM 1500 O O . LEU A 1 188 ? -7.837 -4.390 17.890 1.00 95.00 188 LEU A O 1
ATOM 1504 N N . GLU A 1 189 ? -9.965 -5.038 18.188 1.00 96.62 189 GLU A N 1
ATOM 1505 C CA . GLU A 1 189 ? -9.633 -6.443 18.464 1.00 96.62 189 GLU A CA 1
ATOM 1506 C C . GLU A 1 189 ? -9.021 -7.142 17.243 1.00 96.62 189 GLU A C 1
ATOM 1508 O O . GLU A 1 189 ? -7.994 -7.817 17.353 1.00 96.62 189 GLU A O 1
ATOM 1513 N N . GLU A 1 190 ? -9.611 -6.953 16.060 1.00 96.88 190 GLU A N 1
ATOM 1514 C CA . GLU A 1 190 ? -9.081 -7.514 14.815 1.00 96.88 190 GLU A CA 1
ATOM 1515 C C . GLU A 1 190 ? -7.761 -6.844 14.424 1.00 96.88 190 GLU A C 1
ATOM 1517 O O . GLU A 1 190 ? -6.815 -7.527 14.023 1.00 96.88 190 GLU A O 1
ATOM 1522 N N . ALA A 1 191 ? -7.636 -5.528 14.620 1.00 97.31 191 ALA A N 1
ATOM 1523 C CA . ALA A 1 191 ? -6.371 -4.821 14.437 1.00 97.31 191 ALA A CA 1
ATOM 1524 C C . ALA A 1 191 ? -5.260 -5.407 15.326 1.00 97.31 191 ALA A C 1
ATOM 1526 O O . ALA A 1 191 ? -4.163 -5.709 14.843 1.00 97.31 191 ALA A O 1
ATOM 1527 N N . LEU A 1 192 ? -5.558 -5.638 16.608 1.00 97.50 192 LEU A N 1
ATOM 1528 C CA . LEU A 1 192 ? -4.633 -6.229 17.570 1.00 97.50 192 LEU A CA 1
ATOM 1529 C C . LEU A 1 192 ? -4.208 -7.647 17.158 1.00 97.50 192 LEU A C 1
ATOM 1531 O O . LEU A 1 192 ? -3.020 -7.969 17.239 1.00 97.50 192 LEU A O 1
ATOM 1535 N N . LYS A 1 193 ? -5.131 -8.476 16.645 1.00 97.06 193 LYS A N 1
ATOM 1536 C CA . LYS A 1 193 ? -4.797 -9.803 16.089 1.00 97.06 193 LYS A CA 1
ATOM 1537 C C . LYS A 1 193 ? -3.770 -9.699 14.960 1.00 97.06 193 LYS A C 1
ATOM 1539 O O . LYS A 1 193 ? -2.798 -10.460 14.955 1.00 97.06 193 LYS A O 1
ATOM 1544 N N . GLN A 1 194 ? -3.929 -8.741 14.042 1.00 97.25 194 GLN A N 1
ATOM 1545 C CA . GLN A 1 194 ? -2.976 -8.542 12.944 1.00 97.25 194 GLN A CA 1
ATOM 1546 C C . GLN A 1 194 ? -1.588 -8.120 13.450 1.00 97.25 194 GLN A C 1
ATOM 1548 O O . GLN A 1 194 ? -0.581 -8.683 13.009 1.00 97.25 194 GLN A O 1
ATOM 1553 N N . PHE A 1 195 ? -1.509 -7.178 14.396 1.00 96.31 195 PHE A N 1
ATOM 1554 C CA . PHE A 1 195 ? -0.227 -6.732 14.957 1.00 96.31 195 PHE A CA 1
ATOM 1555 C C . PHE A 1 195 ? 0.476 -7.834 15.758 1.00 96.31 195 PHE A C 1
ATOM 1557 O O . PHE A 1 195 ? 1.663 -8.087 15.541 1.00 96.31 195 PHE A O 1
ATOM 1564 N N . ASN A 1 196 ? -0.260 -8.565 16.598 1.00 95.06 196 ASN A N 1
ATOM 1565 C CA . ASN A 1 196 ? 0.283 -9.697 17.351 1.00 95.06 196 ASN A CA 1
ATOM 1566 C C . ASN A 1 196 ? 0.801 -10.797 16.428 1.00 95.06 196 ASN A C 1
ATOM 1568 O O . ASN A 1 196 ? 1.822 -11.422 16.716 1.00 95.06 196 ASN A O 1
ATOM 1572 N N . ARG A 1 197 ? 0.158 -11.014 15.277 1.00 92.19 197 ARG A N 1
ATOM 1573 C CA . ARG A 1 197 ? 0.654 -11.982 14.300 1.00 92.19 197 ARG A CA 1
ATOM 1574 C C . ARG A 1 197 ? 2.021 -11.589 13.732 1.00 92.19 197 ARG A C 1
ATOM 1576 O O . ARG A 1 197 ? 2.871 -12.466 13.595 1.00 92.19 197 ARG A O 1
ATOM 1583 N N . ILE A 1 198 ? 2.257 -10.303 13.451 1.00 91.62 198 ILE A N 1
ATOM 1584 C CA . ILE A 1 198 ? 3.581 -9.802 13.028 1.00 91.62 198 ILE A CA 1
ATOM 1585 C C . ILE A 1 198 ? 4.618 -10.086 14.121 1.00 91.62 198 ILE A C 1
ATOM 1587 O O . ILE A 1 198 ? 5.655 -10.681 13.836 1.00 91.62 198 ILE A O 1
ATOM 1591 N N . ILE A 1 199 ? 4.299 -9.735 15.369 1.00 90.94 199 ILE A N 1
ATOM 1592 C CA . ILE A 1 199 ? 5.171 -9.921 16.536 1.00 90.94 199 ILE A CA 1
ATOM 1593 C C . ILE A 1 199 ? 5.537 -11.403 16.741 1.00 90.94 199 ILE A C 1
ATOM 1595 O O . ILE A 1 199 ? 6.712 -11.743 16.889 1.00 90.94 199 ILE A O 1
ATOM 1599 N N . HIS A 1 200 ? 4.552 -12.304 16.692 1.00 86.38 200 HIS A N 1
ATOM 1600 C CA . HIS A 1 200 ? 4.763 -13.741 16.894 1.00 86.38 200 HIS A CA 1
ATOM 1601 C C . HIS A 1 200 ? 5.583 -14.402 15.782 1.00 86.38 200 HIS A C 1
ATOM 1603 O O . HIS A 1 200 ? 6.395 -15.288 16.058 1.00 86.38 200 HIS A O 1
ATOM 1609 N N . LEU A 1 201 ? 5.377 -14.009 14.520 1.00 79.81 201 LEU A N 1
ATOM 1610 C CA . LEU A 1 201 ? 6.171 -14.544 13.409 1.00 79.81 201 LEU A CA 1
ATOM 1611 C C . LEU A 1 201 ? 7.646 -14.159 13.545 1.00 79.81 201 LEU A C 1
ATOM 1613 O O . LEU A 1 201 ? 8.518 -14.961 13.216 1.00 79.81 201 LEU A O 1
ATOM 1617 N N . THR A 1 202 ? 7.925 -12.966 14.067 1.00 71.19 202 THR A N 1
ATOM 1618 C CA . THR A 1 202 ? 9.288 -12.529 14.365 1.00 71.19 202 THR A CA 1
ATOM 1619 C C . THR A 1 202 ? 9.901 -13.326 15.505 1.00 71.19 202 THR A C 1
ATOM 1621 O O . THR A 1 202 ? 10.950 -13.933 15.301 1.00 71.19 202 THR A O 1
ATOM 1624 N N . SER A 1 203 ? 9.210 -13.450 16.643 1.00 70.81 203 SER A N 1
ATOM 1625 C CA . SER A 1 203 ? 9.763 -14.161 17.804 1.00 70.81 203 SER A CA 1
ATOM 1626 C C . SER A 1 203 ? 10.054 -15.641 17.519 1.00 70.81 203 SER A C 1
ATOM 1628 O O . SER A 1 203 ? 10.978 -16.222 18.082 1.00 70.81 203 SER A O 1
ATOM 1630 N N . LYS A 1 204 ? 9.280 -16.277 16.627 1.00 66.31 204 LYS A N 1
ATOM 1631 C CA . LYS A 1 204 ? 9.503 -17.668 16.201 1.00 66.31 204 LYS A CA 1
ATOM 1632 C C . LYS A 1 204 ? 10.713 -17.817 15.271 1.00 66.31 204 LYS A C 1
ATOM 1634 O O . LYS A 1 204 ? 11.357 -18.865 15.271 1.00 66.31 204 LYS A O 1
ATOM 1639 N N . ASN A 1 205 ? 11.021 -16.789 14.484 1.00 60.12 205 ASN A N 1
ATOM 1640 C CA . ASN A 1 205 ? 12.117 -16.803 13.518 1.00 60.12 205 ASN A CA 1
ATOM 1641 C C . ASN A 1 205 ? 13.450 -16.298 14.100 1.00 60.12 205 ASN A C 1
ATOM 1643 O O . ASN A 1 205 ? 14.481 -16.465 13.446 1.00 60.12 205 ASN A O 1
ATOM 1647 N N . ASP A 1 206 ? 13.474 -15.750 15.317 1.00 54.06 206 ASP A N 1
ATOM 1648 C CA . ASP A 1 206 ? 14.687 -15.217 15.962 1.00 54.06 206 ASP A CA 1
ATOM 1649 C C . ASP A 1 206 ? 15.823 -16.253 16.104 1.00 54.06 206 ASP A C 1
ATOM 1651 O O . ASP A 1 206 ? 17.000 -15.897 16.032 1.00 54.06 206 ASP A O 1
ATOM 1655 N N . GLY A 1 207 ? 15.510 -17.555 16.165 1.00 52.22 207 GLY A N 1
ATOM 1656 C CA . GLY A 1 207 ? 16.521 -18.625 16.114 1.00 52.22 207 GLY A CA 1
ATOM 1657 C C . GLY A 1 207 ? 17.209 -18.809 14.747 1.00 52.22 207 GLY A C 1
ATOM 1658 O O . GLY A 1 207 ? 18.295 -19.386 14.672 1.00 52.22 207 GLY A O 1
ATOM 1659 N N . ALA A 1 208 ? 16.608 -18.314 13.660 1.00 49.75 208 ALA A N 1
ATOM 1660 C CA . ALA A 1 208 ? 17.097 -18.442 12.282 1.00 49.75 208 ALA A CA 1
ATOM 1661 C C . ALA A 1 208 ? 17.577 -17.107 11.672 1.00 49.75 208 ALA A C 1
ATOM 1663 O O . ALA A 1 208 ? 18.485 -17.110 10.838 1.00 49.75 208 ALA A O 1
ATOM 1664 N N . ILE A 1 209 ? 17.020 -15.967 12.101 1.00 47.81 209 ILE A N 1
ATOM 1665 C CA . ILE A 1 209 ? 17.326 -14.624 11.566 1.00 47.81 209 ILE A CA 1
ATOM 1666 C C . ILE A 1 209 ? 18.723 -14.136 11.987 1.00 47.81 209 ILE A C 1
ATOM 1668 O O . ILE A 1 209 ? 19.386 -13.441 11.218 1.00 47.81 209 ILE A O 1
ATOM 1672 N N . SER A 1 210 ? 19.242 -14.594 13.133 1.00 44.69 210 SER A N 1
ATOM 1673 C CA . SER A 1 210 ? 20.608 -14.286 13.593 1.00 44.69 210 SER A CA 1
ATOM 1674 C C . SER A 1 210 ? 21.715 -14.675 12.586 1.00 44.69 210 SER A C 1
ATOM 1676 O O . SER A 1 210 ? 22.811 -14.122 12.643 1.00 44.69 210 SER A O 1
ATOM 1678 N N . LYS A 1 211 ? 21.447 -15.572 11.620 1.00 48.06 211 LYS A N 1
ATOM 1679 C CA . LYS A 1 211 ? 22.455 -16.089 10.669 1.00 48.06 211 LYS A CA 1
ATOM 1680 C C . LYS A 1 211 ? 22.464 -15.439 9.278 1.00 48.06 211 LYS A C 1
ATOM 1682 O O . LYS A 1 211 ? 23.335 -15.778 8.480 1.00 48.06 211 LYS A O 1
ATOM 1687 N N . ARG A 1 212 ? 21.544 -14.523 8.952 1.00 44.41 212 ARG A N 1
ATOM 1688 C CA . ARG A 1 212 ? 21.543 -13.799 7.661 1.00 44.41 212 ARG A CA 1
ATOM 1689 C C . ARG A 1 212 ? 21.629 -12.292 7.886 1.00 44.41 212 ARG A C 1
ATOM 1691 O O . ARG A 1 212 ? 20.654 -11.557 7.780 1.00 44.41 212 ARG A O 1
ATOM 1698 N N . SER A 1 213 ? 22.833 -11.835 8.202 1.00 42.09 213 SER A N 1
ATOM 1699 C CA . SER A 1 213 ? 23.204 -10.423 8.237 1.00 42.09 213 SER A CA 1
ATOM 1700 C C . SER A 1 213 ? 23.110 -9.807 6.832 1.00 42.09 213 SER A C 1
ATOM 1702 O O . SER A 1 213 ? 23.944 -10.070 5.971 1.00 42.09 213 SER A O 1
ATOM 1704 N N . GLY A 1 214 ? 22.081 -8.983 6.603 1.00 47.66 214 GLY A N 1
ATOM 1705 C CA . GLY A 1 214 ? 21.967 -8.138 5.404 1.00 47.66 214 GLY A CA 1
ATOM 1706 C C . GLY A 1 214 ? 20.608 -7.453 5.199 1.00 47.66 214 GLY A C 1
ATOM 1707 O O . GLY A 1 214 ? 20.572 -6.311 4.759 1.00 47.66 214 GLY A O 1
ATOM 1708 N N . GLU A 1 215 ? 19.496 -8.092 5.583 1.00 44.97 215 GLU A N 1
ATOM 1709 C CA . GLU A 1 215 ? 18.119 -7.607 5.313 1.00 44.97 215 GLU A CA 1
ATOM 1710 C C . GLU A 1 215 ? 17.389 -7.070 6.571 1.00 44.97 215 GLU A C 1
ATOM 1712 O O . GLU A 1 215 ? 16.169 -6.930 6.605 1.00 44.97 215 GLU A O 1
ATOM 1717 N N . CYS A 1 216 ? 18.126 -6.766 7.644 1.00 48.34 216 CYS A N 1
ATOM 1718 C CA . CYS A 1 216 ? 17.570 -6.651 9.003 1.00 48.34 216 CYS A CA 1
ATOM 1719 C C . CYS A 1 216 ? 16.886 -5.303 9.351 1.00 48.34 216 CYS A C 1
ATOM 1721 O O . CYS A 1 216 ? 16.308 -5.168 10.427 1.00 48.34 216 CYS A O 1
ATOM 1723 N N . SER A 1 217 ? 16.925 -4.283 8.483 1.00 54.53 217 SER A N 1
ATOM 1724 C CA . SER A 1 217 ? 16.446 -2.933 8.851 1.00 54.53 217 SER A CA 1
ATOM 1725 C C . SER A 1 217 ? 14.931 -2.737 8.682 1.00 54.53 217 SER A C 1
ATOM 1727 O O . SER A 1 217 ? 14.272 -2.230 9.590 1.00 54.53 217 SER A O 1
ATOM 1729 N N . GLU A 1 218 ? 14.352 -3.176 7.560 1.00 56.22 218 GLU A N 1
ATOM 1730 C CA . GLU A 1 218 ? 12.920 -2.980 7.262 1.00 56.22 218 GLU A CA 1
ATOM 1731 C C . GLU A 1 218 ? 12.020 -3.893 8.121 1.00 56.22 218 GLU A C 1
ATOM 1733 O O . GLU A 1 218 ? 10.912 -3.521 8.526 1.00 56.22 218 GLU A O 1
ATOM 1738 N N . TYR A 1 219 ? 12.545 -5.066 8.486 1.00 69.62 219 TYR A N 1
ATOM 1739 C CA . TYR A 1 219 ? 11.872 -6.035 9.347 1.00 69.62 219 TYR A CA 1
ATOM 1740 C C . TYR A 1 219 ? 11.769 -5.545 10.799 1.00 69.62 219 TYR A C 1
ATOM 1742 O O . TYR A 1 219 ? 10.682 -5.556 11.377 1.00 69.62 219 TYR A O 1
ATOM 1750 N N . LEU A 1 220 ? 12.866 -5.022 11.363 1.00 77.25 220 LEU A N 1
ATOM 1751 C CA . LEU A 1 220 ? 12.883 -4.468 12.720 1.00 77.25 220 LEU A CA 1
ATOM 1752 C C . LEU A 1 220 ? 11.947 -3.259 12.858 1.00 77.25 220 LEU A C 1
ATOM 1754 O O . LEU A 1 220 ? 11.249 -3.126 13.866 1.00 77.25 220 LEU A O 1
ATOM 1758 N N . HIS A 1 221 ? 11.889 -2.402 11.834 1.00 81.88 221 HIS A N 1
ATOM 1759 C CA . HIS A 1 221 ? 10.983 -1.256 11.829 1.00 81.88 221 HIS A CA 1
ATOM 1760 C C . HIS A 1 221 ? 9.512 -1.690 11.864 1.00 81.88 221 HIS A C 1
ATOM 1762 O O . HIS A 1 221 ? 8.748 -1.197 12.693 1.00 81.88 221 HIS A O 1
ATOM 1768 N N . THR A 1 222 ? 9.126 -2.658 11.025 1.00 84.50 222 THR A N 1
ATOM 1769 C CA . THR A 1 222 ? 7.740 -3.155 10.961 1.00 84.50 222 THR A CA 1
ATOM 1770 C C . THR A 1 222 ? 7.300 -3.787 12.284 1.00 84.50 222 THR A C 1
ATOM 1772 O O . THR A 1 222 ? 6.175 -3.573 12.730 1.00 84.50 222 THR A O 1
ATOM 1775 N N . VAL A 1 223 ? 8.190 -4.531 12.945 1.00 88.81 223 VAL A N 1
ATOM 1776 C CA . VAL A 1 223 ? 7.915 -5.164 14.246 1.00 88.81 223 VAL A CA 1
ATOM 1777 C C . VAL A 1 223 ? 7.793 -4.125 15.355 1.00 88.81 223 VAL A C 1
ATOM 1779 O O . VAL A 1 223 ? 6.852 -4.180 16.142 1.00 88.81 223 VAL A O 1
ATOM 1782 N N . THR A 1 224 ? 8.697 -3.144 15.390 1.00 90.62 224 THR A N 1
ATOM 1783 C CA . THR A 1 224 ? 8.636 -2.039 16.361 1.00 90.62 224 THR A CA 1
ATOM 1784 C C . THR A 1 224 ? 7.328 -1.261 16.215 1.00 90.62 224 THR A C 1
ATOM 1786 O O . THR A 1 224 ? 6.631 -1.029 17.202 1.00 90.62 224 THR A O 1
ATOM 1789 N N . ALA A 1 225 ? 6.942 -0.940 14.977 1.00 93.00 225 ALA A N 1
ATOM 1790 C CA . ALA A 1 225 ? 5.670 -0.289 14.689 1.00 93.00 225 ALA A CA 1
ATO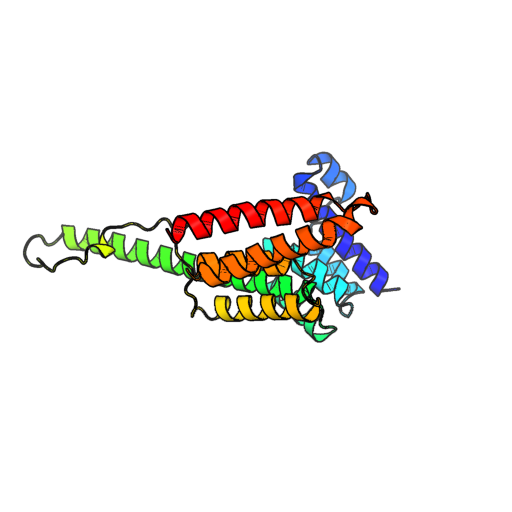M 1791 C C . ALA A 1 225 ? 4.468 -1.164 15.090 1.00 93.00 225 ALA A C 1
ATOM 1793 O O . ALA A 1 225 ? 3.472 -0.645 15.588 1.00 93.00 225 ALA A O 1
ATOM 1794 N N . ALA A 1 226 ? 4.542 -2.489 14.911 1.00 94.44 226 ALA A N 1
ATOM 1795 C CA . ALA A 1 226 ? 3.482 -3.401 15.339 1.00 94.44 226 ALA A CA 1
ATOM 1796 C C . ALA A 1 226 ? 3.306 -3.410 16.867 1.00 94.44 226 ALA A C 1
ATOM 1798 O O . ALA A 1 226 ? 2.171 -3.340 17.330 1.00 94.44 226 ALA A O 1
ATOM 1799 N N . TYR A 1 227 ? 4.396 -3.423 17.646 1.00 95.69 227 TYR A N 1
ATOM 1800 C CA . TYR A 1 227 ? 4.328 -3.290 19.109 1.00 95.69 227 TYR A CA 1
ATOM 1801 C C . TYR A 1 227 ? 3.688 -1.970 19.539 1.00 95.69 227 TYR A C 1
ATOM 1803 O O . TYR A 1 227 ? 2.806 -1.968 20.397 1.00 95.69 227 TYR A O 1
ATOM 1811 N N . GLU A 1 228 ? 4.096 -0.856 18.925 1.00 96.06 228 GLU A N 1
ATOM 1812 C CA . GLU A 1 228 ? 3.521 0.461 19.206 1.00 96.06 228 GLU A CA 1
ATOM 1813 C C . GLU A 1 228 ? 2.008 0.465 18.953 1.00 96.06 228 GLU A C 1
ATOM 1815 O O . GLU A 1 228 ? 1.224 0.854 19.818 1.00 96.06 228 GLU A O 1
ATOM 1820 N N . GLN A 1 229 ? 1.575 -0.017 17.785 1.00 96.69 229 GLN A N 1
ATOM 1821 C CA . GLN A 1 229 ? 0.156 -0.019 17.438 1.00 96.69 229 GLN A CA 1
ATOM 1822 C C . GLN A 1 229 ? -0.662 -0.999 18.279 1.00 96.69 229 GLN A C 1
ATOM 1824 O O . GLN A 1 229 ? -1.786 -0.660 18.645 1.00 96.69 229 GLN A O 1
ATOM 1829 N N . ALA A 1 230 ? -0.110 -2.163 18.631 1.00 96.06 230 ALA A N 1
ATOM 1830 C CA . ALA A 1 230 ? -0.739 -3.095 19.564 1.00 96.06 230 ALA A CA 1
ATOM 1831 C C . ALA A 1 230 ? -0.949 -2.448 20.942 1.00 96.06 230 ALA A C 1
ATOM 1833 O O . ALA A 1 230 ? -2.049 -2.519 21.487 1.00 96.06 230 ALA A O 1
ATOM 1834 N N . GLY A 1 231 ? 0.066 -1.750 21.465 1.00 96.38 231 GLY A N 1
ATOM 1835 C CA . GLY A 1 231 ? -0.033 -0.999 22.717 1.00 96.38 231 GLY A CA 1
ATOM 1836 C C . GLY A 1 231 ? -1.117 0.077 22.670 1.00 96.38 231 GLY A C 1
ATOM 1837 O O . GLY A 1 231 ? -1.927 0.169 23.586 1.00 96.38 231 GLY A O 1
ATOM 1838 N N . LEU A 1 232 ? -1.198 0.837 21.573 1.00 94.12 232 LEU A N 1
ATOM 1839 C CA . LEU A 1 232 ? -2.259 1.831 21.386 1.00 94.12 232 LEU A CA 1
ATOM 1840 C C . LEU A 1 232 ? -3.657 1.195 21.344 1.00 94.12 232 LEU A C 1
ATOM 1842 O O . LEU A 1 232 ? -4.571 1.737 21.949 1.00 94.12 232 LEU A O 1
ATOM 1846 N N . CYS A 1 233 ? -3.827 0.047 20.677 1.00 93.62 233 CYS A N 1
ATOM 1847 C CA . CYS A 1 233 ? -5.118 -0.652 20.666 1.00 93.62 233 CYS A CA 1
ATOM 1848 C C . CYS A 1 233 ? -5.520 -1.109 22.075 1.00 93.62 233 CYS A C 1
ATOM 1850 O O . CYS A 1 233 ? -6.671 -0.952 22.459 1.00 93.62 233 CYS A O 1
ATOM 1852 N N . LEU A 1 234 ? -4.574 -1.638 22.859 1.00 95.38 234 LEU A N 1
ATOM 1853 C CA . LEU A 1 234 ? -4.826 -2.061 24.240 1.00 95.38 234 LEU A CA 1
ATOM 1854 C C . LEU A 1 234 ? -5.202 -0.888 25.153 1.00 95.38 234 LEU A C 1
ATOM 1856 O O . LEU A 1 234 ? -6.088 -1.038 25.984 1.00 95.38 234 LEU A O 1
ATOM 1860 N N . LEU A 1 235 ? -4.555 0.269 24.988 1.00 94.38 235 LEU A N 1
ATOM 1861 C CA . LEU A 1 235 ? -4.891 1.483 25.739 1.00 94.38 235 LEU A CA 1
ATOM 1862 C C . LEU A 1 235 ? -6.277 2.033 25.385 1.00 94.38 235 LEU A C 1
ATOM 1864 O O . LEU A 1 235 ? -6.916 2.628 26.241 1.00 94.38 235 LEU A O 1
ATOM 1868 N N . GLU A 1 236 ? -6.726 1.866 24.139 1.00 91.94 236 GLU A N 1
ATOM 1869 C CA . GLU A 1 236 ? -8.062 2.290 23.697 1.00 91.94 236 GLU A CA 1
ATOM 1870 C C . GLU A 1 236 ? -9.172 1.300 24.105 1.00 91.94 236 GLU A C 1
ATOM 1872 O O . GLU A 1 236 ? -10.333 1.692 24.172 1.00 91.94 236 GLU A O 1
ATOM 1877 N N . LEU A 1 237 ? -8.828 0.034 24.376 1.00 90.38 237 LEU A N 1
ATOM 1878 C CA . LEU A 1 237 ? -9.759 -1.006 24.840 1.00 90.38 237 LEU A CA 1
ATOM 1879 C C . LEU A 1 237 ? -9.953 -1.038 26.369 1.00 90.38 237 LEU A C 1
ATOM 1881 O O . LEU A 1 237 ? -10.901 -1.675 26.829 1.00 90.38 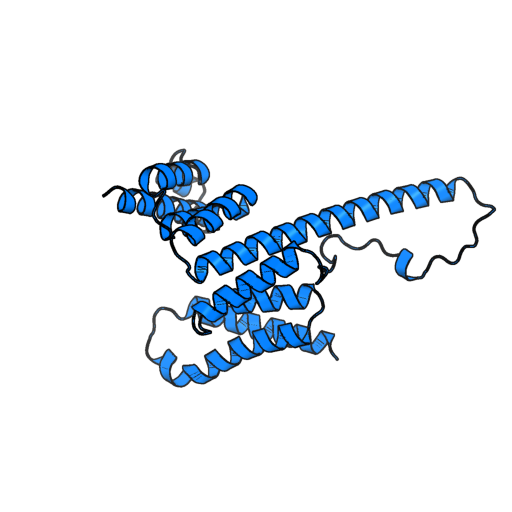237 LEU A O 1
ATOM 1885 N N . ALA A 1 238 ? -9.041 -0.432 27.134 1.00 82.94 238 ALA A N 1
ATOM 1886 C CA . ALA A 1 238 ? -9.036 -0.422 28.602 1.00 82.94 238 ALA A CA 1
ATOM 1887 C C . ALA A 1 238 ? -9.962 0.654 29.188 1.00 82.94 238 ALA A C 1
ATOM 1889 O O . ALA A 1 238 ? -10.605 0.352 30.219 1.00 82.94 238 ALA A O 1
#

Sequence (238 aa):
DLNLRGRAYAQLAVVRSQSKTCFSQSDGTRLFGEANVKSLIEKAQKYGSNDAWTLTECGRIIRYTDLNFGTLLLERSLSIKKHSATLHHLGMCYEENAKRTAKREAKMWNRNYGASQQTCRRQPERFQAEIPESSAMRYPVSKFPLKSDDPYVVIAIDYYTQAIDISYDCNNPARFSLGILLKKCGDLEEALKQFNRIIHLTSKNDGAISKRSGECSEYLHTVTAAYEQAGLCLLELA

Secondary structure (DSSP, 8-state):
-HHHHHHHHHHHHHHHHHHHHHS-HHHHHHHHTT--HHHHHHHHHHHHTT-HHHHHHHHHHHTTT-HHHHHHHHHHHHHH---HHHHHHHHHHHHHHHHHHHHHHHHHHHHHHHHHHHHHTT--SS------GGGS----GGGPPPPTT-HHHHHHHHHHHHHHHHTTT--HHHHHHHHHHHHHHT-HHHHHHHHHHHHHHHHHHHHHHTT-TTSHHHHHHHHHHHHHHHHHHHHHH-